Protein AF-A0A326RPP7-F1 (afdb_monomer_lite)

Structure (mmCIF, N/CA/C/O backbone):
data_AF-A0A326RPP7-F1
#
_entry.id   AF-A0A326RPP7-F1
#
loop_
_atom_site.group_PDB
_atom_site.id
_atom_site.type_symbol
_atom_site.label_atom_id
_atom_site.label_alt_id
_atom_site.label_comp_id
_atom_site.label_asym_id
_atom_site.label_entity_id
_atom_site.label_seq_id
_atom_site.pdbx_PDB_ins_code
_atom_site.Cartn_x
_atom_site.Cartn_y
_atom_site.Cartn_z
_atom_site.occupancy
_atom_site.B_iso_or_equiv
_atom_site.auth_seq_id
_atom_site.auth_comp_id
_atom_site.auth_asym_id
_atom_site.auth_atom_id
_atom_site.pdbx_PDB_model_num
ATOM 1 N N . MET A 1 1 ? -13.577 -4.497 32.390 1.00 40.75 1 MET A N 1
ATOM 2 C CA . MET A 1 1 ? -14.401 -5.694 32.089 1.00 40.75 1 MET A CA 1
ATOM 3 C C . MET A 1 1 ? -15.205 -5.604 30.786 1.00 40.75 1 MET A C 1
ATOM 5 O O . MET A 1 1 ? -15.347 -6.623 30.128 1.00 40.75 1 MET A O 1
ATOM 9 N N . ILE A 1 2 ? -15.645 -4.420 30.337 1.00 51.25 2 ILE A N 1
ATOM 10 C CA . ILE A 1 2 ? -16.472 -4.253 29.116 1.00 51.25 2 ILE A CA 1
ATOM 11 C C . ILE A 1 2 ? -15.777 -4.714 27.809 1.00 51.25 2 ILE A C 1
ATOM 13 O O . ILE A 1 2 ? -16.439 -5.179 26.885 1.00 51.25 2 ILE A O 1
ATOM 17 N N . ASN A 1 3 ? -14.441 -4.673 27.731 1.00 48.16 3 ASN A N 1
ATOM 18 C CA . ASN A 1 3 ? -13.704 -5.123 26.538 1.00 48.16 3 ASN A CA 1
ATOM 19 C C . ASN A 1 3 ? -13.593 -6.651 26.396 1.00 48.16 3 ASN A C 1
ATOM 21 O O . ASN A 1 3 ? -13.314 -7.125 25.298 1.00 48.16 3 ASN A O 1
ATOM 25 N N . TYR A 1 4 ? -13.808 -7.419 27.470 1.00 49.44 4 TYR A N 1
ATOM 26 C CA . TYR A 1 4 ? -13.680 -8.881 27.426 1.00 49.44 4 TYR A CA 1
ATOM 27 C C . TYR A 1 4 ? -14.895 -9.526 26.739 1.00 49.44 4 TYR A C 1
ATOM 29 O O . TYR A 1 4 ? -14.733 -10.408 25.902 1.00 49.44 4 TYR A O 1
ATOM 37 N N . PHE A 1 5 ? -16.100 -9.002 26.995 1.00 51.06 5 PHE A N 1
ATOM 38 C CA . PHE A 1 5 ? -17.343 -9.493 26.387 1.00 51.06 5 PHE A CA 1
ATOM 39 C C . PHE A 1 5 ? -17.469 -9.166 24.891 1.00 51.06 5 PHE A C 1
ATOM 41 O O . PHE A 1 5 ? -18.029 -9.961 24.144 1.00 51.06 5 PHE A O 1
ATOM 48 N N . LYS A 1 6 ? -16.888 -8.057 24.407 1.00 49.69 6 LYS A N 1
ATOM 49 C CA . LYS A 1 6 ? -16.884 -7.738 22.962 1.00 49.69 6 LYS A CA 1
ATOM 50 C C . LYS A 1 6 ? -16.067 -8.730 22.128 1.00 49.69 6 LYS A C 1
ATOM 52 O O . LYS A 1 6 ? -16.408 -8.966 20.975 1.00 49.69 6 LYS A O 1
ATOM 57 N N . LYS A 1 7 ? -15.023 -9.331 22.711 1.00 52.31 7 LYS A N 1
ATOM 58 C CA . LYS A 1 7 ? -14.151 -10.295 22.024 1.00 52.31 7 LYS A CA 1
ATOM 59 C C . LYS A 1 7 ? -14.866 -11.621 21.723 1.00 52.31 7 LYS A C 1
ATOM 61 O O . LYS A 1 7 ? -14.527 -12.277 20.747 1.00 52.31 7 LYS A O 1
ATOM 66 N N . LEU A 1 8 ? -15.865 -11.978 22.535 1.00 53.31 8 LEU A N 1
ATOM 67 C CA . LEU A 1 8 ? -16.641 -13.217 22.413 1.00 53.31 8 LEU A CA 1
ATOM 68 C C . LEU A 1 8 ? -17.640 -13.214 21.244 1.00 53.31 8 LEU A C 1
ATOM 70 O O . LEU A 1 8 ? -17.967 -14.285 20.754 1.00 53.31 8 LEU A O 1
ATOM 74 N N . PHE A 1 9 ? -18.090 -12.043 20.777 1.00 59.06 9 PHE A N 1
ATOM 75 C CA . PHE A 1 9 ? -19.089 -11.945 19.701 1.00 59.06 9 PHE A CA 1
ATOM 76 C C . PHE A 1 9 ? -18.512 -11.594 18.325 1.00 59.06 9 PHE A C 1
ATOM 78 O O . PHE A 1 9 ? -19.139 -11.912 17.324 1.00 59.06 9 PHE A O 1
ATOM 85 N N . SER A 1 10 ? -17.343 -10.945 18.249 1.00 64.94 10 SER A N 1
ATOM 86 C CA . SER A 1 10 ? -16.737 -10.556 16.965 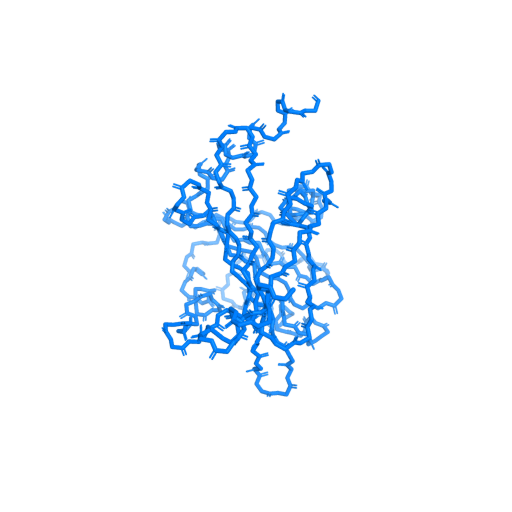1.00 64.94 10 SER A CA 1
ATOM 87 C C . SER A 1 10 ? -15.419 -11.256 16.640 1.00 64.94 10 SER A C 1
ATOM 89 O O . SER A 1 10 ? -14.938 -11.119 15.527 1.00 64.94 10 SER A O 1
ATOM 91 N N . GLY A 1 11 ? -14.769 -11.925 17.598 1.00 79.12 11 GLY A N 1
ATOM 92 C CA . GLY A 1 11 ? -13.410 -12.456 17.418 1.00 79.12 11 GLY A CA 1
ATOM 93 C C . GLY A 1 11 ? -12.292 -11.395 17.426 1.00 79.12 11 GLY A C 1
ATOM 94 O O . GLY A 1 11 ? -11.116 -11.748 17.541 1.00 79.12 11 GLY A O 1
ATOM 95 N N . TYR A 1 12 ? -12.625 -10.096 17.403 1.00 86.94 12 TYR A N 1
ATOM 96 C CA . TYR A 1 12 ? -11.654 -8.996 17.376 1.00 86.94 12 TYR A CA 1
ATOM 97 C C . TYR A 1 12 ? -11.414 -8.374 18.757 1.00 86.94 12 TYR A C 1
ATOM 99 O O . TYR A 1 12 ? -12.339 -7.985 19.475 1.00 86.94 12 TYR A O 1
ATOM 107 N N . ALA A 1 13 ? -10.143 -8.171 19.104 1.00 90.56 13 ALA A N 1
ATOM 108 C CA . ALA A 1 13 ? -9.738 -7.274 20.183 1.00 90.56 13 ALA A CA 1
ATOM 109 C C . ALA A 1 13 ? -9.573 -5.842 19.648 1.00 90.56 13 ALA A C 1
ATOM 111 O O . ALA A 1 13 ? -9.200 -5.647 18.497 1.00 90.56 13 ALA A O 1
ATOM 112 N N . THR A 1 14 ? -9.840 -4.826 20.476 1.00 93.56 14 THR A N 1
ATOM 113 C CA . THR A 1 14 ? -9.660 -3.410 20.103 1.00 93.56 14 THR A CA 1
ATOM 114 C C . THR A 1 14 ? -8.511 -2.777 20.890 1.00 93.56 14 THR A C 1
ATOM 116 O O . THR A 1 14 ? -8.394 -2.995 22.094 1.00 93.56 14 THR A O 1
ATOM 119 N N . ALA A 1 15 ? -7.694 -1.953 20.233 1.00 94.56 15 ALA A N 1
ATOM 120 C CA . ALA A 1 15 ? -6.673 -1.114 20.858 1.00 94.56 15 ALA A CA 1
ATOM 121 C C . ALA A 1 15 ? -6.683 0.300 20.259 1.00 94.56 15 ALA A C 1
ATOM 123 O O . ALA A 1 15 ? -6.982 0.483 19.083 1.00 94.56 15 ALA A O 1
ATOM 124 N N . ARG A 1 16 ? -6.331 1.307 21.062 1.00 96.25 16 ARG A N 1
ATOM 125 C CA . ARG A 1 16 ? -6.130 2.695 20.619 1.00 96.25 16 ARG A CA 1
ATOM 126 C C . ARG A 1 16 ? -4.639 3.018 20.705 1.00 96.25 16 ARG A C 1
ATOM 128 O O . ARG A 1 16 ? -4.011 2.700 21.716 1.00 96.25 16 ARG A O 1
ATOM 135 N N . ARG A 1 17 ? -4.070 3.619 19.661 1.00 94.44 17 ARG A N 1
ATOM 136 C CA . ARG A 1 17 ? -2.665 4.058 19.612 1.00 94.44 17 ARG A CA 1
ATOM 137 C C . ARG A 1 17 ? -2.575 5.434 18.973 1.00 94.44 17 ARG A C 1
ATOM 139 O O . ARG A 1 17 ? -3.371 5.751 18.099 1.00 94.44 17 ARG A O 1
ATOM 146 N N . GLN A 1 18 ? -1.598 6.221 19.396 1.00 93.81 18 GLN A N 1
ATOM 147 C CA . GLN A 1 18 ? -1.210 7.435 18.693 1.00 93.81 18 GLN A CA 1
ATOM 148 C C . GLN A 1 18 ? -0.024 7.092 17.788 1.00 93.81 18 GLN A C 1
ATOM 150 O O . GLN A 1 18 ? 0.974 6.564 18.273 1.00 93.81 18 GLN A O 1
ATOM 155 N N . VAL A 1 19 ? -0.160 7.333 16.487 1.00 88.94 19 VAL A N 1
ATOM 156 C CA . VAL A 1 19 ? 0.869 7.083 15.465 1.00 88.94 19 VAL A CA 1
ATOM 157 C C . VAL A 1 19 ? 0.982 8.337 14.598 1.00 88.94 19 VAL A C 1
ATOM 159 O O . VAL A 1 19 ? -0.037 8.911 14.218 1.00 88.94 19 VAL A O 1
ATOM 162 N N . SER A 1 20 ? 2.200 8.859 14.429 1.00 85.12 20 SER A N 1
ATOM 163 C CA . SER A 1 20 ? 2.460 10.170 13.806 1.00 85.12 20 SER A CA 1
ATOM 164 C C . SER A 1 20 ? 1.532 11.303 14.286 1.00 85.12 20 SER A C 1
ATOM 166 O O . SER A 1 20 ? 1.050 12.110 13.497 1.00 85.12 20 SER A O 1
ATOM 168 N N . GLY A 1 21 ? 1.244 11.354 15.591 1.00 86.75 21 GLY A N 1
ATOM 169 C CA . GLY A 1 21 ? 0.361 12.363 16.190 1.00 86.75 21 GLY A CA 1
ATOM 170 C C . GLY A 1 21 ? -1.140 12.105 16.003 1.00 86.75 21 GLY A C 1
ATOM 171 O O . GLY A 1 21 ? -1.939 12.697 16.725 1.00 86.75 21 GLY A O 1
ATOM 172 N N . VAL A 1 22 ? -1.529 11.172 15.130 1.00 89.62 22 VAL A N 1
ATOM 173 C CA . VAL A 1 22 ? -2.921 10.809 14.841 1.00 89.62 22 VAL A CA 1
ATOM 174 C C . VAL A 1 22 ? -3.367 9.651 15.724 1.00 89.62 22 VAL A C 1
ATOM 176 O O . VAL A 1 22 ? -2.677 8.643 15.896 1.00 89.62 22 VAL A O 1
ATOM 179 N N . ILE A 1 23 ? -4.564 9.774 16.285 1.00 94.19 23 ILE A N 1
ATOM 180 C CA . ILE A 1 23 ? -5.168 8.712 17.078 1.00 94.19 23 ILE A CA 1
ATOM 181 C C . ILE A 1 23 ? -5.793 7.678 16.140 1.00 94.19 23 ILE A C 1
ATOM 183 O O . ILE A 1 23 ? -6.772 7.950 15.454 1.00 94.19 23 ILE A O 1
ATOM 187 N N . CYS A 1 24 ? -5.260 6.463 16.183 1.00 96.31 24 CYS A N 1
ATOM 188 C CA . CYS A 1 24 ? -5.746 5.316 15.432 1.00 96.31 24 CYS A CA 1
ATOM 189 C C . CYS A 1 24 ? -6.399 4.285 16.361 1.00 96.31 24 CYS A C 1
ATOM 191 O O . CYS A 1 24 ? -5.881 3.948 17.435 1.00 96.31 24 CYS A O 1
ATOM 193 N N . ARG A 1 25 ? -7.535 3.745 15.926 1.00 97.31 25 ARG A N 1
ATOM 194 C CA . ARG A 1 25 ? -8.217 2.603 16.534 1.00 97.31 25 ARG A CA 1
ATOM 195 C C . ARG A 1 25 ? -7.941 1.359 15.698 1.00 97.31 25 ARG A C 1
ATOM 197 O O . ARG A 1 25 ? -8.224 1.338 14.509 1.00 97.31 25 ARG A O 1
ATOM 204 N N . TYR A 1 26 ? -7.438 0.317 16.345 1.00 97.19 26 TYR A N 1
ATOM 205 C CA . TYR A 1 26 ? -7.144 -0.977 15.742 1.00 97.19 26 TYR A CA 1
ATOM 206 C C . TYR A 1 26 ? -8.120 -2.018 16.262 1.00 97.19 26 TYR A C 1
ATOM 208 O O . TYR A 1 26 ? -8.314 -2.126 17.473 1.00 97.19 26 TYR A O 1
ATOM 216 N N . GLN A 1 27 ? -8.683 -2.811 15.365 1.00 95.50 27 GLN A N 1
ATOM 217 C CA . GLN A 1 27 ? -9.375 -4.059 15.658 1.00 95.50 27 GLN A CA 1
ATOM 218 C C . GLN A 1 27 ? -8.519 -5.185 15.084 1.00 95.50 27 GLN A C 1
ATOM 220 O O . GLN A 1 27 ? -8.113 -5.088 13.934 1.00 95.50 27 GLN A O 1
ATOM 225 N N . TYR A 1 28 ? -8.183 -6.213 15.856 1.00 93.75 28 TYR A N 1
ATOM 226 C CA . TYR A 1 28 ? -7.319 -7.300 15.381 1.00 93.75 28 TYR A CA 1
ATOM 227 C C . TYR A 1 28 ? -7.764 -8.668 15.898 1.00 93.75 28 TYR A C 1
ATOM 229 O O . TYR A 1 28 ? -8.243 -8.786 17.031 1.00 93.75 28 TYR A O 1
ATOM 237 N N . ALA A 1 29 ? -7.569 -9.692 15.070 1.00 86.81 29 ALA A N 1
ATOM 238 C CA . ALA A 1 29 ? -7.731 -11.092 15.435 1.00 86.81 29 ALA A CA 1
ATOM 239 C C . ALA A 1 29 ? -6.350 -11.699 15.744 1.00 86.81 29 ALA A C 1
ATOM 241 O O . ALA A 1 29 ? -5.386 -11.504 15.005 1.00 86.81 29 ALA A O 1
ATOM 242 N N . GLY A 1 30 ? -6.222 -12.422 16.860 1.00 86.38 30 GLY A N 1
ATOM 243 C CA . GLY A 1 30 ? -4.951 -13.042 17.258 1.00 86.38 30 GLY A CA 1
ATOM 244 C C . GLY A 1 30 ? -3.888 -12.048 17.754 1.00 86.38 30 GLY A C 1
ATOM 245 O O . GLY A 1 30 ? -4.158 -11.227 18.636 1.00 86.38 30 GLY A O 1
ATOM 246 N N . LYS A 1 31 ? -2.649 -12.169 17.248 1.00 85.12 31 LYS A N 1
ATOM 247 C CA . LYS A 1 31 ? -1.507 -11.342 17.679 1.00 85.12 31 LYS A CA 1
ATOM 248 C C . LYS A 1 31 ? -1.643 -9.919 17.116 1.00 85.12 31 LYS A C 1
ATOM 250 O O . LYS A 1 31 ? -1.775 -9.772 15.902 1.00 85.12 31 LYS A O 1
ATOM 255 N N . PRO A 1 32 ? -1.557 -8.869 17.952 1.00 86.38 32 PRO A N 1
ATOM 256 C CA . PRO A 1 32 ? -1.666 -7.501 17.467 1.00 86.38 32 PRO A CA 1
ATOM 257 C C . PRO A 1 32 ? -0.506 -7.157 16.529 1.00 86.38 32 PRO A C 1
ATOM 259 O O . PRO A 1 32 ? 0.662 -7.285 16.899 1.00 86.38 32 PRO A O 1
ATOM 262 N N . VAL A 1 33 ? -0.845 -6.664 15.339 1.00 90.06 33 VAL A N 1
ATOM 263 C CA . VAL A 1 33 ? 0.091 -6.034 14.404 1.00 90.06 33 VAL A CA 1
ATOM 264 C C . VAL A 1 33 ? -0.370 -4.596 14.205 1.00 90.06 33 VAL A C 1
ATOM 266 O O . VAL A 1 33 ? -1.395 -4.346 13.575 1.00 90.06 33 VAL A O 1
ATOM 269 N N . PHE A 1 34 ? 0.367 -3.653 14.783 1.00 94.00 34 PHE A N 1
ATOM 270 C CA . PHE A 1 34 ? 0.111 -2.224 14.616 1.00 94.00 34 PHE A CA 1
ATOM 271 C C . PHE A 1 34 ? 0.986 -1.684 13.483 1.00 94.00 34 PHE A C 1
ATOM 273 O O . PHE A 1 34 ? 2.133 -2.101 13.336 1.00 94.00 34 PHE A O 1
ATOM 280 N N . PHE A 1 35 ? 0.441 -0.778 12.680 1.00 95.38 35 PHE A N 1
ATOM 281 C CA . PHE A 1 35 ? 1.123 -0.157 11.547 1.00 95.38 35 PHE A CA 1
ATOM 282 C C . PHE A 1 35 ? 0.641 1.282 11.406 1.00 95.38 35 PHE A C 1
ATOM 284 O O . PHE A 1 35 ? -0.506 1.559 11.726 1.00 95.38 35 PHE A O 1
ATOM 291 N N . ASP A 1 36 ? 1.488 2.183 10.918 1.00 95.31 36 ASP A N 1
ATOM 292 C CA . ASP A 1 36 ? 1.104 3.577 10.701 1.00 95.31 36 ASP A CA 1
ATOM 293 C C . ASP A 1 36 ? 0.644 3.775 9.245 1.00 95.31 36 ASP A C 1
ATOM 295 O O . ASP A 1 36 ? 1.479 3.771 8.335 1.00 95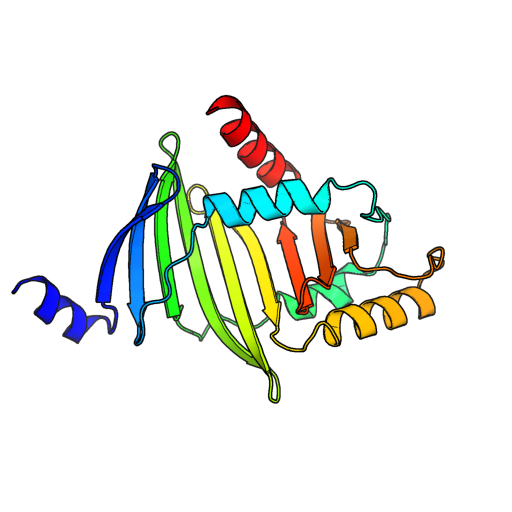.31 36 ASP A O 1
ATOM 299 N N . PRO A 1 37 ? -0.670 3.927 8.987 1.00 94.38 37 PRO A N 1
ATOM 300 C CA . PRO A 1 37 ? -1.177 4.026 7.623 1.00 94.38 37 PRO A CA 1
ATOM 301 C C . PRO A 1 37 ? -0.734 5.314 6.915 1.00 94.38 37 PRO A C 1
ATOM 303 O O . PRO A 1 37 ? -0.563 5.310 5.697 1.00 94.38 37 PRO A O 1
ATOM 306 N N . MET A 1 38 ? -0.506 6.399 7.661 1.00 92.44 38 MET A N 1
ATOM 307 C CA . MET A 1 38 ? -0.062 7.674 7.097 1.00 92.44 38 MET A CA 1
ATOM 308 C C . MET A 1 38 ? 1.408 7.602 6.708 1.00 92.44 38 MET A C 1
ATOM 310 O O . MET A 1 38 ? 1.776 8.042 5.618 1.00 92.44 38 MET A O 1
ATOM 314 N N . LEU A 1 39 ? 2.243 7.010 7.567 1.00 93.44 39 LEU A N 1
ATOM 315 C CA . LEU A 1 39 ? 3.647 6.769 7.254 1.00 93.44 39 LEU A CA 1
ATOM 316 C C . LEU A 1 39 ? 3.787 5.881 6.018 1.00 93.44 39 LEU A C 1
ATOM 318 O O . LEU A 1 39 ? 4.536 6.238 5.119 1.00 93.44 39 LEU A O 1
ATOM 322 N N . MET A 1 40 ? 3.023 4.789 5.921 1.00 95.38 40 MET A N 1
ATOM 323 C CA . MET A 1 40 ? 3.067 3.893 4.759 1.00 95.38 40 MET A CA 1
ATOM 324 C C . MET A 1 40 ? 2.783 4.628 3.440 1.00 95.38 40 MET A C 1
ATOM 326 O O . MET A 1 40 ? 3.508 4.453 2.461 1.00 95.38 40 MET A O 1
ATOM 330 N N . LEU A 1 41 ? 1.756 5.481 3.408 1.00 94.06 41 LEU A N 1
ATOM 331 C CA . LEU A 1 41 ? 1.429 6.249 2.206 1.00 94.06 41 LEU A CA 1
ATOM 332 C C . LEU A 1 41 ? 2.462 7.363 1.925 1.00 94.06 41 LEU A C 1
ATOM 334 O O . LEU A 1 41 ? 2.771 7.643 0.767 1.00 94.06 41 LEU A O 1
ATOM 338 N N . ARG A 1 42 ? 3.057 7.973 2.961 1.00 92.12 42 ARG A N 1
ATOM 339 C CA . ARG A 1 42 ? 4.185 8.915 2.806 1.00 92.12 42 ARG A CA 1
ATOM 340 C C . ARG A 1 42 ? 5.444 8.225 2.277 1.00 92.12 42 ARG A C 1
ATOM 342 O O . ARG A 1 42 ? 6.122 8.781 1.417 1.00 92.12 42 ARG A O 1
ATOM 349 N N . GLU A 1 43 ? 5.742 7.017 2.746 1.00 93.19 43 GLU A N 1
ATOM 350 C CA . GLU A 1 43 ? 6.847 6.193 2.250 1.00 93.19 43 GLU A CA 1
ATOM 351 C C . GLU A 1 43 ? 6.647 5.821 0.785 1.00 93.19 43 GLU A C 1
ATOM 353 O O . GLU A 1 43 ? 7.615 5.826 0.029 1.00 93.19 43 GLU A O 1
ATOM 358 N N . PHE A 1 44 ? 5.413 5.512 0.375 1.00 94.25 44 PHE A N 1
ATOM 359 C CA . PHE A 1 44 ? 5.086 5.349 -1.038 1.00 94.25 44 PHE A CA 1
ATOM 360 C C . PHE A 1 44 ? 5.438 6.617 -1.824 1.00 94.25 44 PHE A C 1
ATOM 362 O O . PHE A 1 44 ? 6.255 6.545 -2.736 1.00 94.25 44 PHE A O 1
ATOM 369 N N . LEU A 1 45 ? 4.911 7.781 -1.421 1.00 92.62 45 LEU A N 1
ATOM 370 C CA . LEU A 1 45 ? 5.160 9.056 -2.105 1.00 92.62 45 LEU A CA 1
ATOM 371 C C . LEU A 1 45 ? 6.648 9.384 -2.232 1.00 92.62 45 LEU A C 1
ATOM 373 O O . LEU A 1 45 ? 7.091 9.857 -3.276 1.00 92.62 45 LEU A O 1
ATOM 377 N N . HIS A 1 46 ? 7.412 9.166 -1.161 1.00 91.75 46 HIS A N 1
ATOM 378 C CA . HIS A 1 46 ? 8.849 9.387 -1.174 1.00 91.75 46 HIS A CA 1
ATOM 379 C C . HIS A 1 46 ? 9.521 8.435 -2.167 1.00 91.75 46 HIS A C 1
ATOM 381 O O . HIS A 1 46 ? 10.199 8.887 -3.090 1.00 91.75 46 HIS A O 1
ATOM 387 N N . ARG A 1 47 ? 9.273 7.126 -2.037 1.00 91.50 47 ARG A N 1
ATOM 388 C CA . ARG A 1 47 ? 9.955 6.090 -2.824 1.00 91.50 47 ARG A CA 1
ATOM 389 C C . ARG A 1 47 ? 9.572 6.087 -4.296 1.00 91.50 47 ARG A C 1
ATOM 391 O O . ARG A 1 47 ? 10.442 5.779 -5.101 1.00 91.50 47 ARG A O 1
ATOM 398 N N . SER A 1 48 ? 8.341 6.457 -4.641 1.00 90.75 48 SER A N 1
ATOM 399 C CA . SER A 1 48 ? 7.867 6.573 -6.025 1.00 90.75 48 SER A CA 1
ATOM 400 C C . SER A 1 48 ? 8.350 7.852 -6.724 1.00 90.75 48 SER A C 1
ATOM 402 O O . SER A 1 48 ? 8.208 7.986 -7.937 1.00 90.75 48 SER A O 1
ATOM 404 N N . SER A 1 49 ? 8.909 8.804 -5.968 1.00 88.38 49 SER A N 1
ATOM 405 C CA . SER A 1 49 ? 9.430 10.075 -6.487 1.00 88.38 49 SER A CA 1
ATOM 406 C C . SER A 1 49 ? 10.952 10.123 -6.630 1.00 88.38 49 SER A C 1
ATOM 408 O O . SER A 1 49 ? 11.467 11.104 -7.160 1.00 88.38 49 SER A O 1
ATOM 410 N N . THR A 1 50 ? 11.675 9.095 -6.171 1.00 86.38 50 THR A N 1
ATOM 411 C CA . THR A 1 50 ? 13.142 9.054 -6.275 1.00 86.38 50 THR A CA 1
ATOM 412 C C . THR A 1 50 ? 13.592 8.930 -7.729 1.00 86.38 50 THR A C 1
ATOM 414 O O . THR A 1 50 ? 12.936 8.247 -8.510 1.00 86.38 50 THR A O 1
ATOM 417 N N . GLU A 1 51 ? 14.745 9.506 -8.070 1.00 77.81 51 GLU A N 1
ATOM 418 C CA . GLU A 1 51 ? 15.303 9.501 -9.436 1.00 77.81 51 GLU A CA 1
ATOM 419 C C . GLU A 1 51 ? 15.530 8.095 -10.012 1.00 77.81 51 GLU A C 1
ATOM 421 O O . GLU A 1 51 ? 15.477 7.910 -11.220 1.00 77.81 51 GLU A O 1
ATOM 426 N N . SER A 1 52 ? 15.713 7.086 -9.155 1.00 82.69 52 SER A N 1
ATOM 427 C CA . SER A 1 52 ? 15.870 5.684 -9.562 1.00 82.69 52 SER A CA 1
ATOM 428 C C . SER A 1 52 ? 14.568 4.974 -9.952 1.00 82.69 52 SER A C 1
ATOM 430 O O . SER A 1 52 ? 14.585 3.772 -10.209 1.00 82.69 52 SER A O 1
ATOM 432 N N . VAL A 1 53 ? 13.428 5.671 -9.939 1.00 84.38 53 VAL A N 1
ATOM 433 C CA . VAL A 1 53 ? 12.140 5.117 -10.368 1.00 84.38 53 VAL A CA 1
ATOM 434 C C . VAL A 1 53 ? 12.004 5.294 -11.867 1.00 84.38 53 VAL A C 1
ATOM 436 O O . VAL A 1 53 ? 11.844 6.418 -12.347 1.00 84.38 53 VAL A O 1
ATOM 439 N N . GLN A 1 54 ? 11.972 4.180 -12.592 1.00 82.00 54 GLN A N 1
ATOM 440 C CA . GLN A 1 54 ? 11.590 4.225 -13.993 1.00 82.00 54 GLN A CA 1
ATOM 441 C C . GLN A 1 54 ? 10.100 4.562 -14.108 1.00 82.00 54 GLN A C 1
ATOM 443 O O . GLN A 1 54 ? 9.268 3.999 -13.390 1.00 82.00 54 GLN A O 1
ATOM 448 N N . LYS A 1 55 ? 9.771 5.474 -15.022 1.00 83.81 55 LYS A N 1
ATOM 449 C CA . LYS A 1 55 ? 8.398 5.833 -15.377 1.00 83.81 55 LYS A CA 1
ATOM 450 C C . LYS A 1 55 ? 8.178 5.461 -16.831 1.00 83.81 55 LYS A C 1
ATOM 452 O O . LYS A 1 55 ? 8.702 6.139 -17.705 1.00 83.81 55 LYS A O 1
ATOM 457 N N . GLU A 1 56 ? 7.418 4.403 -17.072 1.00 71.62 56 GLU A N 1
ATOM 458 C CA . GLU A 1 56 ? 7.123 3.939 -18.427 1.00 71.62 56 GLU A CA 1
ATOM 459 C C . GLU A 1 56 ? 5.616 3.985 -18.691 1.00 71.62 56 GLU A C 1
ATOM 461 O O . GLU A 1 56 ? 4.830 3.549 -17.839 1.00 71.62 56 GLU A O 1
ATOM 466 N N . PRO A 1 57 ? 5.181 4.472 -19.866 1.00 63.69 57 PRO A N 1
ATOM 467 C CA . PRO A 1 57 ? 3.824 4.267 -20.344 1.00 63.69 57 PRO A CA 1
ATOM 468 C C . PRO A 1 57 ? 3.702 2.825 -20.856 1.00 63.69 57 PRO A C 1
ATOM 470 O O . PRO A 1 57 ? 3.710 2.576 -22.059 1.00 63.69 57 PRO A O 1
ATOM 473 N N . VAL A 1 58 ? 3.647 1.844 -19.952 1.00 63.47 58 VAL A N 1
ATOM 474 C CA . VAL A 1 58 ? 3.478 0.441 -20.356 1.00 63.47 58 VAL A CA 1
ATOM 475 C C . VAL A 1 58 ? 2.000 0.180 -20.636 1.00 63.47 58 VAL A C 1
ATOM 477 O O . VAL A 1 58 ? 1.216 -0.087 -19.731 1.00 63.47 58 VAL A O 1
ATOM 480 N N . THR A 1 59 ? 1.606 0.273 -21.903 1.00 62.81 59 THR A N 1
ATOM 481 C CA . THR A 1 59 ? 0.265 -0.109 -22.360 1.00 62.81 59 THR A CA 1
ATOM 482 C C . THR A 1 59 ? 0.144 -1.629 -22.464 1.00 62.81 59 THR A C 1
ATOM 484 O O . THR A 1 59 ? 0.990 -2.255 -23.095 1.00 62.81 59 THR A O 1
ATOM 487 N N . GLY A 1 60 ? -0.924 -2.209 -21.905 1.00 64.31 60 GLY A N 1
ATOM 488 C CA . GLY A 1 60 ? -1.220 -3.649 -22.000 1.00 64.31 60 GLY A CA 1
ATOM 489 C C . GLY A 1 60 ? -0.743 -4.497 -20.818 1.00 64.31 60 GLY A C 1
ATOM 490 O O . GLY A 1 60 ? -1.160 -5.636 -20.709 1.00 64.31 60 GLY A O 1
ATOM 491 N N . PHE A 1 61 ? 0.048 -3.927 -19.905 1.00 70.88 61 PHE A N 1
ATOM 492 C CA . PHE A 1 61 ? 0.624 -4.617 -18.739 1.00 70.88 61 PHE A CA 1
ATOM 493 C C . PHE A 1 61 ? -0.301 -4.671 -17.507 1.00 70.88 61 PHE A C 1
ATOM 495 O O . PHE A 1 61 ? -0.011 -5.297 -16.485 1.00 70.88 61 PHE A O 1
ATOM 502 N N . GLU A 1 62 ? -1.427 -3.968 -17.567 1.00 69.88 62 GLU A N 1
ATOM 503 C CA . GLU A 1 62 ? -2.369 -3.877 -16.454 1.00 69.88 62 GLU A CA 1
ATOM 504 C C . GLU A 1 62 ? -2.999 -5.213 -16.106 1.00 69.88 62 GLU A C 1
ATOM 506 O O . GLU A 1 62 ? -3.183 -5.493 -14.926 1.00 69.88 62 GLU A O 1
ATOM 511 N N . GLU A 1 63 ? -3.314 -6.045 -17.097 1.00 73.19 63 GLU A N 1
ATOM 512 C CA . GLU A 1 63 ? -3.940 -7.343 -16.858 1.00 73.19 63 GLU A CA 1
ATOM 513 C C . GLU A 1 63 ? -2.995 -8.274 -16.086 1.00 73.19 63 GLU A C 1
ATOM 515 O O . GLU A 1 63 ? -3.401 -8.863 -15.076 1.00 73.19 63 GLU A O 1
ATOM 520 N N . GLU A 1 64 ? -1.713 -8.328 -16.468 1.00 72.75 64 GLU A N 1
ATOM 521 C CA . GLU A 1 64 ? -0.710 -9.148 -15.782 1.00 72.75 64 GLU A CA 1
ATOM 522 C C . GLU A 1 64 ? -0.360 -8.644 -14.385 1.00 72.75 64 GLU A C 1
ATOM 524 O O . GLU A 1 64 ? 0.109 -9.427 -13.560 1.00 72.75 64 GLU A O 1
ATOM 529 N N . ILE A 1 65 ? -0.586 -7.367 -14.073 1.00 71.88 65 ILE A N 1
ATOM 530 C CA . ILE A 1 65 ? -0.414 -6.888 -12.701 1.00 71.88 65 ILE A CA 1
ATOM 531 C C . ILE A 1 65 ? -1.696 -7.029 -11.885 1.00 71.88 65 ILE A C 1
ATOM 533 O O . ILE A 1 65 ? -1.644 -7.337 -10.689 1.00 71.88 65 ILE A O 1
ATOM 537 N N . ASN A 1 66 ? -2.852 -6.799 -12.504 1.00 70.00 66 ASN A N 1
ATOM 538 C CA . ASN A 1 66 ? -4.141 -6.821 -11.829 1.00 70.00 66 ASN A CA 1
ATOM 539 C C . ASN A 1 66 ? -4.366 -8.164 -11.134 1.00 70.00 66 ASN A C 1
ATOM 541 O O . ASN A 1 66 ? -4.851 -8.172 -10.005 1.00 70.00 66 ASN A O 1
ATOM 545 N N . GLN A 1 67 ? -3.901 -9.284 -11.698 1.00 73.75 67 GLN A N 1
ATOM 546 C CA . GLN A 1 67 ? -3.953 -10.592 -11.025 1.00 73.75 67 GLN A CA 1
ATOM 547 C C . GLN A 1 67 ? -3.318 -10.607 -9.615 1.00 73.75 67 GLN A C 1
ATOM 549 O O . GLN A 1 67 ? -3.778 -11.351 -8.748 1.00 73.75 67 GLN A O 1
ATOM 554 N N . PHE A 1 68 ? -2.325 -9.754 -9.325 1.00 72.12 68 PHE A N 1
ATOM 555 C CA . PHE A 1 68 ? -1.713 -9.660 -7.991 1.00 72.12 68 PHE A CA 1
ATOM 556 C C . PHE A 1 68 ? -2.559 -8.875 -6.979 1.00 72.12 68 PHE A C 1
ATOM 558 O O . PHE A 1 68 ? -2.336 -9.003 -5.774 1.00 72.12 68 PHE A O 1
ATOM 565 N N . PHE A 1 69 ? -3.511 -8.062 -7.442 1.00 69.56 69 PHE A N 1
ATOM 566 C CA . PHE A 1 69 ? -4.376 -7.218 -6.606 1.00 69.56 69 PHE A CA 1
ATOM 567 C C . PHE A 1 69 ? -5.838 -7.684 -6.579 1.00 69.56 69 PHE A C 1
ATOM 569 O O . PHE A 1 69 ? -6.569 -7.386 -5.631 1.00 69.56 69 PHE A O 1
ATOM 576 N N . VAL A 1 70 ? -6.247 -8.456 -7.587 1.00 59.00 70 VAL A N 1
ATOM 577 C CA . VAL A 1 70 ? -7.582 -9.051 -7.747 1.00 59.00 70 VAL A CA 1
ATOM 578 C C . VAL A 1 70 ? -7.756 -10.297 -6.867 1.00 59.00 70 VAL A C 1
ATOM 580 O O . VAL A 1 70 ? -8.792 -10.950 -6.932 1.00 59.00 70 VAL A O 1
ATOM 583 N N . THR A 1 71 ? -6.799 -10.613 -5.977 1.00 56.75 71 THR A N 1
ATOM 584 C CA . THR A 1 71 ? -6.944 -11.716 -5.014 1.00 56.75 71 THR A CA 1
ATOM 585 C C . THR A 1 71 ? -8.342 -11.663 -4.376 1.00 56.75 71 THR A C 1
ATOM 587 O O . THR A 1 71 ? -8.706 -10.618 -3.816 1.00 56.75 71 THR A O 1
ATOM 590 N N . PRO A 1 72 ? -9.150 -12.738 -4.469 1.00 53.72 72 PRO A N 1
ATOM 591 C CA . PRO A 1 72 ? -10.486 -12.763 -3.899 1.00 53.72 72 PRO A CA 1
ATOM 592 C C . PRO A 1 72 ? -10.360 -12.771 -2.376 1.00 53.72 72 PRO A C 1
ATOM 594 O O . PRO A 1 72 ? -10.233 -13.795 -1.720 1.00 53.72 72 PRO A O 1
ATOM 597 N N . ILE A 1 73 ? -10.357 -11.569 -1.812 1.00 62.84 73 ILE A N 1
ATOM 598 C CA . ILE A 1 73 ? -10.458 -11.313 -0.374 1.00 62.84 73 ILE A CA 1
ATOM 599 C C . ILE A 1 73 ? -11.934 -11.375 0.065 1.00 62.84 73 ILE A C 1
ATOM 601 O O . ILE A 1 73 ? -12.242 -11.161 1.229 1.00 62.84 73 ILE A O 1
ATOM 605 N N . GLN A 1 74 ? -12.861 -11.670 -0.855 1.00 59.44 74 GLN A N 1
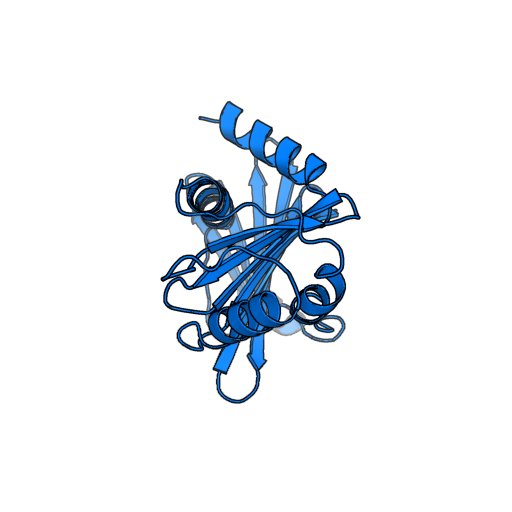ATOM 606 C CA . GLN A 1 74 ? -14.302 -11.661 -0.587 1.00 59.44 74 GLN A CA 1
ATOM 607 C C . GLN A 1 74 ? -14.700 -12.585 0.577 1.00 59.44 74 GLN A C 1
ATOM 609 O O . GLN A 1 74 ? -15.602 -12.217 1.321 1.00 59.44 74 GLN A O 1
ATOM 614 N N . ASP A 1 75 ? -13.941 -13.659 0.823 1.00 70.50 75 ASP A N 1
ATOM 615 C CA . ASP A 1 75 ? -14.195 -14.606 1.920 1.00 70.50 75 ASP A CA 1
ATOM 616 C C . ASP A 1 75 ? -13.112 -14.608 3.012 1.00 70.50 75 ASP A C 1
ATOM 618 O O . ASP A 1 75 ? -13.108 -15.462 3.900 1.00 70.50 75 ASP A O 1
ATOM 622 N N . VAL A 1 76 ? -12.159 -13.670 2.963 1.00 83.50 76 VAL A N 1
ATOM 623 C CA . VAL A 1 76 ? -11.088 -13.582 3.962 1.00 83.50 76 VAL A CA 1
ATOM 624 C C . VAL A 1 76 ? -11.335 -12.393 4.868 1.00 83.50 76 VAL A C 1
ATOM 626 O O . VAL A 1 76 ? -11.265 -11.239 4.447 1.00 83.50 76 VAL A O 1
ATOM 629 N N . GLU A 1 77 ? -11.529 -12.666 6.153 1.00 88.19 77 GLU A N 1
ATOM 630 C CA . GLU A 1 77 ? -11.619 -11.598 7.133 1.00 88.19 77 GLU A CA 1
ATOM 631 C C . GLU A 1 77 ? -10.277 -10.855 7.325 1.00 88.19 77 GLU A C 1
ATOM 633 O O . GLU A 1 77 ? -9.196 -11.460 7.341 1.00 88.19 77 GLU A O 1
ATOM 638 N N . PRO A 1 78 ? -10.308 -9.524 7.507 1.00 92.12 78 PRO A N 1
ATOM 639 C CA . PRO A 1 78 ? -9.105 -8.734 7.729 1.00 92.12 78 PRO A CA 1
ATOM 640 C C . PRO A 1 78 ? -8.473 -9.052 9.085 1.00 92.12 78 PRO A C 1
ATOM 642 O O . PRO A 1 78 ? -9.025 -8.737 10.127 1.00 92.12 78 PRO A O 1
ATOM 645 N N . SER A 1 79 ? -7.234 -9.547 9.096 1.00 93.44 79 SER A N 1
ATOM 646 C CA . SER A 1 79 ? -6.475 -9.766 10.340 1.00 93.44 79 SER A CA 1
ATOM 647 C C . SER A 1 79 ? -6.374 -8.522 11.241 1.00 93.44 79 SER A C 1
ATOM 649 O O . SER A 1 79 ? -6.315 -8.652 12.466 1.00 93.44 79 SER A O 1
ATOM 651 N N . VAL A 1 80 ? -6.349 -7.321 10.645 1.00 95.56 80 VAL A N 1
ATOM 652 C CA . VAL A 1 80 ? -6.384 -6.040 11.361 1.00 95.56 80 VAL A CA 1
ATOM 653 C C . VAL A 1 80 ? -7.217 -5.023 10.582 1.00 95.56 80 VAL A C 1
ATOM 655 O O . VAL A 1 80 ? -7.042 -4.868 9.377 1.00 95.56 80 VAL A O 1
ATOM 658 N N . ILE A 1 81 ? -8.062 -4.276 11.283 1.00 96.56 81 ILE A N 1
ATOM 659 C CA . ILE A 1 81 ? -8.756 -3.086 10.790 1.00 96.56 81 ILE A CA 1
ATOM 660 C C . ILE A 1 81 ? -8.199 -1.891 11.558 1.00 96.56 81 ILE A C 1
ATOM 662 O O . ILE A 1 81 ? -8.281 -1.851 12.784 1.00 96.56 81 ILE A O 1
ATOM 666 N N . CYS A 1 82 ? -7.615 -0.927 10.857 1.00 97.75 82 CYS A N 1
ATOM 667 C CA . CYS A 1 82 ? -7.180 0.346 11.419 1.00 97.75 82 CYS A CA 1
ATOM 668 C C . CYS A 1 82 ? -8.141 1.445 10.970 1.00 97.75 82 CYS A C 1
ATOM 670 O O . CYS A 1 82 ? -8.532 1.497 9.808 1.00 97.75 82 CYS A O 1
ATOM 672 N N . THR A 1 83 ? -8.519 2.340 11.873 1.00 97.62 83 THR A N 1
ATOM 673 C CA . THR A 1 83 ? -9.348 3.504 11.555 1.00 97.62 83 THR A CA 1
ATOM 674 C C . THR A 1 83 ? -8.809 4.726 12.276 1.00 97.62 83 THR A C 1
ATOM 676 O O . THR A 1 83 ? -8.545 4.671 13.480 1.00 97.62 83 THR A O 1
ATOM 679 N N . CYS A 1 84 ? -8.653 5.825 11.552 1.00 95.38 84 CYS A N 1
ATOM 680 C CA . CYS A 1 84 ? -8.313 7.125 12.107 1.00 95.38 84 CYS A CA 1
ATOM 681 C C . CYS A 1 84 ? -9.041 8.249 11.381 1.00 95.38 84 CYS A C 1
ATOM 683 O O . CYS A 1 84 ? -9.480 8.096 10.245 1.00 95.38 84 CYS A O 1
ATOM 685 N N . GLU A 1 85 ? -9.155 9.384 12.059 1.00 92.50 85 GLU A N 1
ATOM 686 C CA . GLU A 1 85 ? -9.633 10.625 11.465 1.00 92.50 85 GLU A CA 1
ATOM 687 C C . GLU A 1 85 ? -8.439 11.517 11.141 1.00 92.50 85 GLU A C 1
ATOM 689 O O . GLU A 1 85 ? -7.532 11.690 11.960 1.00 92.50 85 GLU A O 1
ATOM 694 N N . TYR A 1 86 ? -8.443 12.092 9.945 1.00 86.94 86 TYR A N 1
ATOM 695 C CA . TYR A 1 86 ? -7.455 13.066 9.511 1.00 86.94 86 TYR A CA 1
ATOM 696 C C . TYR A 1 86 ? -8.172 14.171 8.737 1.00 86.94 86 TYR A C 1
ATOM 698 O O . TYR A 1 86 ? -8.947 13.885 7.829 1.00 86.94 86 TYR A O 1
ATOM 706 N N . GLN A 1 87 ? -7.972 15.432 9.133 1.00 86.19 87 GLN A N 1
ATOM 707 C CA . GLN A 1 87 ? -8.641 16.596 8.525 1.00 86.19 87 GLN A CA 1
ATOM 708 C C . GLN A 1 87 ? -10.168 16.422 8.351 1.00 86.19 87 GLN A C 1
ATOM 710 O O . GLN A 1 87 ? -10.740 16.771 7.322 1.00 86.19 87 GLN A O 1
ATOM 715 N N . GLY A 1 88 ? -10.837 15.837 9.351 1.00 88.81 88 GLY A N 1
ATOM 716 C CA . GLY A 1 88 ? -12.290 15.627 9.333 1.00 88.81 88 GLY A CA 1
ATOM 717 C C . GLY A 1 88 ? -12.784 14.508 8.407 1.00 88.81 88 GLY A C 1
ATOM 718 O O . GLY A 1 88 ? -13.991 14.364 8.237 1.00 88.81 88 GLY A O 1
ATOM 719 N N . ARG A 1 89 ? -11.890 13.704 7.817 1.00 92.12 89 ARG A N 1
ATOM 720 C CA . ARG A 1 89 ? -12.238 12.527 7.005 1.00 92.12 89 ARG A CA 1
ATOM 721 C C . ARG A 1 89 ? -11.674 11.244 7.613 1.00 92.12 89 ARG A C 1
ATOM 723 O O . ARG A 1 89 ? -10.605 11.238 8.223 1.00 92.12 89 ARG A O 1
ATOM 730 N N . GLU A 1 90 ? -12.403 10.144 7.437 1.00 95.06 90 GLU A N 1
ATOM 731 C CA . GLU A 1 90 ? -11.991 8.819 7.906 1.00 95.06 90 GLU A CA 1
ATOM 732 C C . GLU A 1 90 ? -10.977 8.188 6.935 1.00 95.06 90 GLU A C 1
ATOM 734 O O . GLU A 1 90 ? -11.259 8.037 5.742 1.00 95.06 90 GLU A O 1
ATOM 739 N N . LEU A 1 91 ? -9.827 7.762 7.464 1.00 95.75 91 LEU A N 1
ATOM 740 C CA . LEU A 1 91 ? -8.927 6.799 6.836 1.00 95.75 91 LEU A CA 1
ATOM 741 C C . LEU A 1 91 ? -9.132 5.434 7.494 1.00 95.75 91 LEU A C 1
ATOM 743 O O . LEU A 1 91 ? -8.829 5.239 8.675 1.00 95.75 91 LEU A O 1
ATOM 747 N N . LYS A 1 92 ? -9.617 4.469 6.716 1.00 97.56 92 LYS A N 1
ATOM 748 C CA . LYS A 1 92 ? -9.826 3.087 7.146 1.00 97.56 92 LYS A CA 1
ATOM 749 C C . LYS A 1 92 ? -8.915 2.161 6.356 1.00 97.56 92 LYS A C 1
ATOM 751 O O . LYS A 1 92 ? -8.874 2.218 5.134 1.00 97.56 92 LYS A O 1
ATOM 756 N N . VAL A 1 93 ? -8.174 1.301 7.047 1.00 97.56 93 VAL A N 1
ATOM 757 C CA . VAL A 1 93 ? -7.236 0.368 6.422 1.00 97.56 93 VAL A CA 1
ATOM 758 C C . VAL A 1 93 ? -7.520 -1.048 6.878 1.00 97.56 93 VAL A C 1
ATOM 760 O O . VAL A 1 93 ? -7.475 -1.346 8.071 1.00 97.56 93 VAL A O 1
ATOM 763 N N . PHE A 1 94 ? -7.764 -1.928 5.917 1.00 95.56 94 PHE A N 1
ATOM 764 C CA . PHE A 1 94 ? -7.918 -3.358 6.153 1.00 95.56 94 PHE A CA 1
ATOM 765 C C . PHE A 1 94 ? -6.619 -4.069 5.813 1.00 95.56 94 PHE A C 1
ATOM 767 O O . PHE A 1 94 ? -6.130 -3.945 4.692 1.00 95.56 94 PHE A O 1
ATOM 774 N N . ARG A 1 95 ? -6.066 -4.817 6.766 1.00 95.44 95 ARG A N 1
ATOM 775 C CA . ARG A 1 95 ? -4.870 -5.636 6.582 1.00 95.44 95 ARG A CA 1
ATOM 776 C C . ARG A 1 95 ? -5.235 -7.113 6.594 1.00 95.44 95 ARG A C 1
ATOM 778 O O . ARG A 1 95 ? -5.715 -7.634 7.602 1.00 95.44 95 ARG A O 1
ATOM 785 N N . PHE A 1 96 ? -4.865 -7.807 5.534 1.00 93.06 96 PHE A N 1
ATOM 786 C CA . PHE A 1 96 ? -5.015 -9.245 5.367 1.00 93.06 96 PHE A CA 1
ATOM 787 C C . PHE A 1 96 ? -3.648 -9.913 5.507 1.00 93.06 96 PHE A C 1
ATOM 789 O O . PHE A 1 96 ? -2.654 -9.425 4.966 1.00 93.06 96 PHE A O 1
ATOM 796 N N . SER A 1 97 ? -3.600 -11.011 6.260 1.00 92.19 97 SER A N 1
ATOM 797 C CA . SER A 1 97 ? -2.417 -11.871 6.360 1.00 92.19 97 SER A CA 1
ATOM 798 C C . SER A 1 97 ? -2.731 -13.170 5.640 1.00 92.19 97 SER A C 1
ATOM 800 O O . SER A 1 97 ? -3.636 -13.886 6.054 1.00 92.19 97 SER A O 1
ATOM 802 N N . LEU A 1 98 ? -2.003 -13.450 4.568 1.00 90.94 98 LEU A N 1
ATOM 803 C CA . LEU A 1 98 ? -2.207 -14.602 3.698 1.00 90.94 98 LEU A CA 1
ATOM 804 C C . LEU A 1 98 ? -0.893 -15.372 3.529 1.00 90.94 98 LEU A C 1
ATOM 806 O O . LEU A 1 98 ? 0.164 -14.965 4.024 1.00 90.94 98 LEU A O 1
ATOM 810 N N . LYS A 1 99 ? -0.960 -16.480 2.794 1.00 90.81 99 LYS A N 1
ATOM 811 C CA . LYS A 1 99 ? 0.200 -17.246 2.346 1.00 90.81 99 LYS A CA 1
ATOM 812 C C . LYS A 1 99 ? 0.056 -17.538 0.856 1.00 90.81 99 LYS A C 1
ATOM 814 O O . LYS A 1 99 ? -1.020 -17.927 0.418 1.00 90.81 99 LYS A O 1
ATOM 819 N N . GLU A 1 100 ? 1.133 -17.366 0.100 1.00 88.19 100 GLU A N 1
ATOM 820 C CA . GLU A 1 100 ? 1.201 -17.691 -1.327 1.00 88.19 100 GLU A CA 1
ATOM 821 C C . GLU A 1 100 ? 2.364 -18.667 -1.536 1.00 88.19 100 GLU A C 1
ATOM 823 O O . GLU A 1 100 ? 3.536 -18.306 -1.383 1.00 88.19 100 GLU A O 1
ATOM 828 N N . GLY A 1 101 ? 2.041 -19.937 -1.791 1.00 89.50 101 GLY A N 1
ATOM 829 C CA . GLY A 1 101 ? 3.017 -21.026 -1.734 1.00 89.50 101 GLY A CA 1
ATOM 830 C C . GLY A 1 101 ? 3.592 -2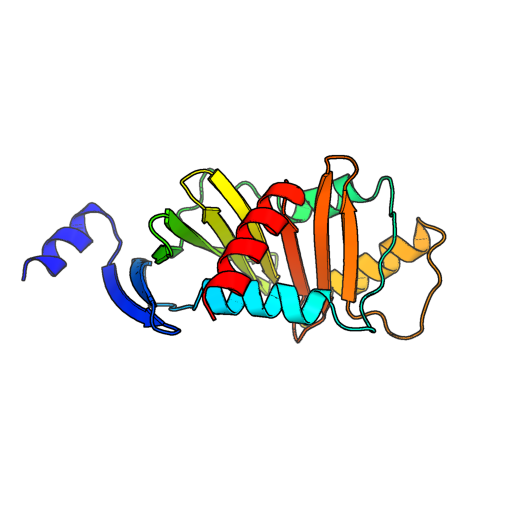1.185 -0.323 1.00 89.50 101 GLY A C 1
ATOM 831 O O . GLY A 1 101 ? 2.864 -21.442 0.639 1.00 89.50 101 GLY A O 1
ATOM 832 N N . THR A 1 102 ? 4.909 -21.029 -0.180 1.00 93.50 102 THR A N 1
ATOM 833 C CA . THR A 1 102 ? 5.616 -21.092 1.111 1.00 93.50 102 THR A CA 1
ATOM 834 C C . THR A 1 102 ? 5.780 -19.728 1.783 1.00 93.50 102 THR A C 1
ATOM 836 O O . THR A 1 102 ? 6.058 -19.685 2.982 1.00 93.50 102 THR A O 1
ATOM 839 N N . PHE A 1 103 ? 5.556 -18.627 1.062 1.00 95.00 103 PHE A N 1
ATOM 840 C CA . PHE A 1 103 ? 5.875 -17.284 1.535 1.00 95.00 103 PHE A CA 1
ATOM 841 C C . PHE A 1 103 ? 4.672 -16.591 2.189 1.00 95.00 103 PHE A C 1
ATOM 843 O O . PHE A 1 103 ? 3.562 -16.624 1.644 1.00 95.00 103 PHE A O 1
ATOM 850 N N . PRO A 1 104 ? 4.867 -15.921 3.339 1.00 94.81 104 PRO A N 1
ATOM 851 C CA . PRO A 1 104 ? 3.871 -15.012 3.891 1.00 94.81 104 PRO A CA 1
ATOM 852 C C . PRO A 1 104 ? 3.553 -13.861 2.929 1.00 94.81 104 PRO A C 1
ATOM 854 O O . PRO A 1 104 ? 4.415 -13.388 2.184 1.00 94.81 104 PRO A O 1
ATOM 857 N N . LEU A 1 105 ? 2.320 -13.370 3.003 1.00 93.25 105 LEU A N 1
ATOM 858 C CA . LEU A 1 105 ? 1.812 -12.259 2.211 1.00 93.25 105 LEU A CA 1
ATOM 859 C C . LEU A 1 105 ? 1.016 -11.312 3.112 1.00 93.25 105 LEU A C 1
ATOM 861 O O . LEU A 1 105 ? 0.199 -11.744 3.924 1.00 93.25 105 LEU A O 1
ATOM 865 N N . SER A 1 106 ? 1.253 -10.010 2.992 1.00 94.31 106 SER A N 1
ATOM 866 C CA . SER A 1 106 ? 0.419 -8.981 3.617 1.00 94.31 106 SER A CA 1
ATOM 867 C C . SER A 1 106 ? -0.199 -8.093 2.550 1.00 94.31 106 SER A C 1
ATOM 869 O O . SER A 1 106 ? 0.519 -7.566 1.703 1.00 94.31 106 SER A O 1
ATOM 871 N N . ILE A 1 107 ? -1.516 -7.913 2.616 1.00 94.56 107 ILE A N 1
ATOM 872 C CA . ILE A 1 107 ? -2.266 -7.008 1.739 1.00 94.56 107 ILE A CA 1
ATOM 873 C C . ILE A 1 107 ? -2.936 -5.950 2.606 1.00 94.56 107 ILE A C 1
ATOM 875 O O . ILE A 1 107 ? -3.520 -6.273 3.637 1.00 94.56 107 ILE A O 1
ATOM 879 N N . TYR A 1 108 ? -2.862 -4.695 2.188 1.00 96.06 108 TYR A N 1
ATOM 880 C CA . TYR A 1 108 ? -3.481 -3.550 2.833 1.00 96.06 108 TYR A CA 1
ATOM 881 C C . TYR A 1 108 ? -4.407 -2.878 1.828 1.00 96.06 108 TYR A C 1
ATOM 883 O O . TYR A 1 108 ? -3.984 -2.592 0.711 1.00 96.06 108 TYR A O 1
ATOM 891 N N . ARG A 1 109 ? -5.651 -2.606 2.219 1.00 95.31 109 ARG A N 1
ATOM 892 C CA . ARG A 1 109 ? -6.603 -1.816 1.429 1.00 95.31 109 ARG A CA 1
ATOM 893 C C . ARG A 1 109 ? -6.927 -0.535 2.173 1.00 95.31 109 ARG A C 1
ATOM 895 O O . ARG A 1 109 ? -7.461 -0.598 3.279 1.00 95.31 109 ARG A O 1
ATOM 902 N N . PHE A 1 110 ? -6.584 0.595 1.572 1.00 96.56 110 PHE A N 1
ATOM 903 C CA . PHE A 1 110 ? -6.774 1.928 2.126 1.00 96.56 110 PHE A CA 1
ATOM 904 C C . PHE A 1 110 ? -8.071 2.514 1.585 1.00 96.56 110 PHE A C 1
ATOM 906 O O . PHE A 1 110 ? -8.248 2.600 0.375 1.00 96.56 110 PHE A O 1
ATOM 913 N N . TYR A 1 111 ? -8.952 2.942 2.477 1.00 96.50 111 TYR A N 1
ATOM 914 C CA . TYR A 1 111 ? -10.201 3.621 2.166 1.00 96.50 111 TYR A CA 1
ATOM 915 C C . TYR A 1 111 ? -10.171 5.020 2.764 1.00 96.50 111 TYR A C 1
ATOM 917 O O . TYR A 1 111 ? -9.856 5.184 3.944 1.00 96.50 111 TYR A O 1
ATOM 925 N N . TRP A 1 112 ? -10.513 6.019 1.961 1.00 95.12 112 TRP A N 1
ATOM 926 C CA . TRP A 1 112 ? -10.551 7.421 2.361 1.00 95.12 112 TRP A CA 1
ATOM 927 C C . TRP A 1 112 ? -11.945 7.978 2.110 1.00 95.12 112 TRP A C 1
ATOM 929 O O . TRP A 1 112 ? -12.393 8.016 0.964 1.00 95.12 112 TRP A O 1
ATOM 939 N N . GLY A 1 113 ? -12.638 8.377 3.179 1.00 93.56 113 GLY A N 1
ATOM 940 C CA . GLY A 1 113 ? -14.033 8.816 3.083 1.00 93.56 113 GLY A CA 1
ATOM 941 C C . GLY A 1 113 ? -14.992 7.706 2.636 1.00 93.56 113 GLY A C 1
ATOM 942 O O . GLY A 1 113 ? -15.989 7.990 1.990 1.00 93.56 113 GLY A O 1
ATOM 943 N N . GLY A 1 114 ? -14.680 6.445 2.950 1.00 94.06 114 GLY A N 1
ATOM 944 C CA . GLY A 1 114 ? -15.518 5.288 2.614 1.00 94.06 114 GLY A CA 1
ATOM 945 C C . GLY A 1 114 ? -15.230 4.636 1.260 1.00 94.06 114 GLY A C 1
ATOM 946 O O . GLY A 1 114 ? -15.672 3.512 1.043 1.00 94.06 114 GLY A O 1
ATOM 947 N N . GLU A 1 115 ? -14.435 5.257 0.390 1.00 94.12 115 GLU A N 1
ATOM 948 C CA . GLU A 1 115 ? -14.128 4.702 -0.935 1.00 94.12 115 GLU A CA 1
ATOM 949 C C . GLU A 1 115 ? -12.644 4.335 -1.058 1.00 94.12 115 GLU A C 1
ATOM 951 O O . GLU A 1 115 ? -11.791 4.849 -0.326 1.00 94.12 115 GLU A O 1
ATOM 956 N N . LEU A 1 116 ? -12.339 3.392 -1.953 1.00 93.19 116 LEU A N 1
ATOM 957 C CA . LEU A 1 116 ? -11.004 2.821 -2.107 1.00 93.19 116 LEU A CA 1
ATOM 958 C C . LEU A 1 116 ? -10.019 3.888 -2.601 1.00 93.19 116 LEU A C 1
ATOM 960 O O . LEU A 1 116 ? -10.154 4.414 -3.698 1.00 93.19 116 LEU A O 1
ATOM 964 N N . LEU A 1 117 ? -9.004 4.175 -1.789 1.00 95.44 117 LEU A N 1
ATOM 965 C CA . LEU A 1 117 ? -7.877 5.020 -2.169 1.00 95.44 117 LEU A CA 1
ATOM 966 C C . LEU A 1 117 ? -6.828 4.203 -2.926 1.00 95.44 117 LEU A C 1
ATOM 968 O O . LEU A 1 117 ? -6.356 4.622 -3.973 1.00 95.44 117 LEU A O 1
ATOM 972 N N . GLY A 1 118 ? -6.458 3.037 -2.395 1.00 94.38 118 GLY A N 1
ATOM 973 C CA . GLY A 1 118 ? -5.427 2.195 -2.992 1.00 94.38 118 GLY A CA 1
ATOM 974 C C . GLY A 1 118 ? -5.145 0.927 -2.199 1.00 94.38 118 GLY A C 1
ATOM 975 O O . GLY A 1 118 ? -5.732 0.669 -1.144 1.00 94.38 118 GLY A O 1
ATOM 976 N N . GLN A 1 119 ? -4.234 0.119 -2.722 1.00 94.94 119 GLN A N 1
ATOM 977 C CA . GLN A 1 119 ? -3.830 -1.162 -2.171 1.00 94.94 119 GLN A CA 1
ATOM 978 C C . GLN A 1 119 ? -2.310 -1.254 -2.092 1.00 94.94 119 GLN A C 1
ATOM 980 O O . GLN A 1 119 ? -1.593 -0.744 -2.949 1.00 94.94 119 GLN A O 1
ATOM 985 N N . PHE A 1 120 ? -1.826 -1.943 -1.066 1.00 95.88 120 PHE A N 1
ATOM 986 C CA . PHE A 1 120 ? -0.420 -2.287 -0.910 1.00 95.88 120 PHE A CA 1
ATOM 987 C C . PHE A 1 120 ? -0.282 -3.774 -0.634 1.00 95.88 120 PHE A C 1
ATOM 989 O O . PHE A 1 120 ? -0.947 -4.316 0.247 1.00 95.88 120 PHE A O 1
ATOM 996 N N . ARG A 1 121 ? 0.614 -4.430 -1.360 1.00 94.94 121 ARG A N 1
ATOM 997 C CA . ARG A 1 121 ? 0.901 -5.852 -1.253 1.00 94.94 121 ARG A CA 1
ATOM 998 C C . ARG A 1 121 ? 2.386 -6.044 -0.975 1.00 94.94 121 ARG A C 1
ATOM 1000 O O . ARG A 1 121 ? 3.227 -5.516 -1.694 1.00 94.94 121 ARG A O 1
ATOM 1007 N N . ARG A 1 122 ? 2.711 -6.831 0.051 1.00 95.50 122 ARG A N 1
ATOM 1008 C CA . ARG A 1 122 ? 4.081 -7.242 0.385 1.00 95.50 122 ARG A CA 1
ATOM 1009 C C . ARG A 1 122 ? 4.159 -8.756 0.521 1.00 95.50 122 ARG A C 1
ATOM 1011 O O . ARG A 1 122 ? 3.571 -9.310 1.452 1.00 95.50 122 ARG A O 1
ATOM 1018 N N . LYS A 1 123 ? 4.919 -9.405 -0.360 1.00 95.12 123 LYS A N 1
ATOM 1019 C CA . LYS A 1 123 ? 5.220 -10.843 -0.304 1.00 95.12 123 LYS A CA 1
ATOM 1020 C C . LYS A 1 123 ? 6.625 -11.039 0.259 1.00 95.12 123 LYS A C 1
ATOM 1022 O O . LYS A 1 123 ? 7.560 -10.408 -0.211 1.00 95.12 123 LYS A O 1
ATOM 1027 N N . TYR A 1 124 ? 6.784 -11.879 1.279 1.00 95.88 124 TYR A N 1
ATOM 1028 C CA . TYR A 1 124 ? 8.055 -12.063 1.993 1.00 95.88 124 TYR A CA 1
ATOM 1029 C C . TYR A 1 124 ? 8.957 -13.090 1.284 1.00 95.88 124 TYR A C 1
ATOM 1031 O O . TYR A 1 124 ? 9.286 -14.129 1.843 1.00 95.88 124 TYR A O 1
ATOM 1039 N N . ASP A 1 125 ? 9.324 -12.801 0.037 1.00 95.38 125 ASP A N 1
ATOM 1040 C CA . ASP A 1 125 ? 9.976 -13.703 -0.932 1.00 95.38 125 ASP A CA 1
ATOM 1041 C C . ASP A 1 125 ? 11.370 -13.219 -1.374 1.00 95.38 125 ASP A C 1
ATOM 1043 O O . ASP A 1 125 ? 11.849 -13.538 -2.458 1.00 95.38 125 ASP A O 1
ATOM 1047 N N . TYR A 1 126 ? 11.997 -12.359 -0.572 1.00 95.00 126 TYR A N 1
ATOM 1048 C CA . TYR A 1 126 ? 13.270 -11.703 -0.908 1.00 95.00 126 TYR A CA 1
ATOM 1049 C C . TYR A 1 126 ? 13.282 -10.937 -2.251 1.00 95.00 126 TYR A C 1
ATOM 1051 O O . TYR A 1 126 ? 14.344 -10.649 -2.809 1.00 95.00 126 TYR A O 1
ATOM 1059 N N . GLY A 1 127 ? 12.106 -10.552 -2.763 1.00 92.50 127 GLY A N 1
ATOM 1060 C CA . GLY A 1 127 ? 11.980 -9.797 -4.006 1.00 92.50 127 GLY A CA 1
ATOM 1061 C C . GLY A 1 127 ? 11.971 -10.653 -5.266 1.00 92.50 127 GLY A C 1
ATOM 1062 O O . GLY A 1 127 ? 12.145 -10.085 -6.344 1.00 92.50 127 GLY A O 1
ATOM 1063 N N . SER A 1 128 ? 11.833 -11.980 -5.154 1.00 92.62 128 SER A N 1
ATOM 1064 C CA . SER A 1 128 ? 11.842 -12.868 -6.320 1.00 92.62 128 SER A CA 1
ATOM 1065 C C . SER A 1 128 ? 10.696 -12.539 -7.274 1.00 92.62 128 SER A C 1
ATOM 1067 O O . SER A 1 128 ? 10.960 -12.267 -8.433 1.00 92.62 128 SER A O 1
ATOM 1069 N N . GLN A 1 129 ? 9.460 -12.388 -6.782 1.00 91.00 129 GLN A N 1
ATOM 1070 C CA . GLN A 1 129 ? 8.304 -12.116 -7.643 1.00 91.00 129 GLN A CA 1
ATOM 1071 C C . GLN A 1 129 ? 8.423 -10.808 -8.432 1.00 91.00 129 GLN A C 1
ATOM 1073 O O . GLN A 1 129 ? 8.042 -10.765 -9.594 1.00 91.00 129 GLN A O 1
ATOM 1078 N N . VAL A 1 130 ? 8.937 -9.734 -7.826 1.00 90.75 130 VAL A N 1
ATOM 1079 C CA . VAL A 1 130 ? 9.182 -8.483 -8.567 1.00 90.75 130 VAL A CA 1
ATOM 1080 C C . VAL A 1 130 ? 10.326 -8.644 -9.572 1.00 90.75 130 VAL A C 1
ATOM 1082 O O . VAL A 1 130 ? 10.270 -8.039 -10.636 1.00 90.75 130 VAL A O 1
ATOM 1085 N N . SER A 1 131 ? 11.339 -9.461 -9.261 1.00 89.50 131 SER A N 1
ATOM 1086 C CA . SER A 1 131 ? 12.435 -9.746 -10.200 1.00 89.50 131 SER A CA 1
ATOM 1087 C C . SER A 1 131 ? 11.910 -10.512 -11.423 1.00 89.50 131 SER A C 1
ATOM 1089 O O . SER A 1 131 ? 12.137 -10.069 -12.543 1.00 89.50 131 SER A O 1
ATOM 1091 N N . ASP A 1 132 ? 11.119 -11.565 -11.198 1.00 89.12 132 ASP A N 1
ATOM 1092 C CA . ASP A 1 132 ? 10.478 -12.362 -12.253 1.00 89.12 132 ASP A CA 1
ATOM 1093 C C . ASP A 1 132 ? 9.553 -11.489 -13.122 1.00 89.12 132 ASP A C 1
ATOM 1095 O O . ASP A 1 132 ? 9.575 -11.567 -14.348 1.00 89.12 132 ASP A O 1
ATOM 1099 N N . LEU A 1 133 ? 8.781 -10.591 -12.493 1.00 86.94 133 LEU A N 1
ATOM 1100 C CA . LEU A 1 133 ? 7.895 -9.662 -13.198 1.00 86.94 133 LEU A CA 1
ATOM 1101 C C . LEU A 1 133 ? 8.673 -8.669 -14.074 1.00 86.94 133 LEU A C 1
ATOM 1103 O O . LEU A 1 133 ? 8.216 -8.332 -15.163 1.00 86.94 133 LEU A O 1
ATOM 1107 N N . TYR A 1 134 ? 9.844 -8.200 -13.627 1.00 84.25 134 TYR A N 1
ATOM 1108 C CA . TYR A 1 134 ? 10.707 -7.371 -14.470 1.00 84.25 134 TYR A CA 1
ATOM 1109 C C . TYR A 1 134 ? 11.241 -8.146 -15.673 1.00 84.25 134 TYR A C 1
ATOM 1111 O O . TYR A 1 134 ? 11.220 -7.615 -16.779 1.00 84.25 134 TYR A O 1
ATOM 1119 N N . GLU A 1 135 ? 11.687 -9.388 -15.490 1.00 84.25 135 GLU A N 1
ATOM 1120 C CA . GLU A 1 135 ? 12.152 -10.230 -16.599 1.00 84.25 135 GLU A CA 1
ATOM 1121 C C . GLU A 1 135 ? 11.045 -10.479 -17.631 1.00 84.25 135 GLU A C 1
ATOM 1123 O O . GLU A 1 135 ? 11.267 -10.312 -18.833 1.00 84.25 135 GLU A O 1
ATOM 1128 N N . GLU A 1 136 ? 9.833 -10.793 -17.167 1.00 84.38 136 GLU A N 1
ATOM 1129 C CA . GLU A 1 136 ? 8.665 -10.964 -18.033 1.00 84.38 136 GLU A CA 1
ATOM 1130 C C . GLU A 1 136 ? 8.370 -9.684 -18.825 1.00 84.38 136 GLU A C 1
ATOM 1132 O O . GLU A 1 136 ? 8.202 -9.727 -20.047 1.00 84.38 136 GLU A O 1
ATOM 1137 N N . LEU A 1 137 ? 8.379 -8.534 -18.151 1.00 79.88 137 LEU A N 1
ATOM 1138 C CA . LEU A 1 137 ? 8.185 -7.230 -18.773 1.00 79.88 137 LEU A CA 1
ATOM 1139 C C . LEU A 1 137 ? 9.199 -6.940 -19.880 1.00 79.88 137 LEU A C 1
ATOM 1141 O O . LEU A 1 137 ? 8.806 -6.516 -20.965 1.00 79.88 137 LEU A O 1
ATOM 1145 N N . TYR A 1 138 ? 10.485 -7.190 -19.632 1.00 77.12 138 TYR A N 1
ATOM 1146 C CA . TYR A 1 138 ? 11.535 -6.980 -20.631 1.00 77.12 138 TYR A CA 1
ATOM 1147 C C . TYR A 1 138 ? 11.393 -7.893 -21.842 1.00 77.12 138 TYR A C 1
ATOM 1149 O O . TYR A 1 138 ? 11.738 -7.502 -22.953 1.00 77.12 138 TYR A O 1
ATOM 1157 N N . SER A 1 139 ? 10.899 -9.113 -21.634 1.00 82.00 139 SER A N 1
ATOM 1158 C CA . SER A 1 139 ? 10.700 -10.055 -22.734 1.00 82.00 139 SER A CA 1
ATOM 1159 C C . SER A 1 139 ? 9.550 -9.646 -23.659 1.00 82.00 139 SER A C 1
ATOM 1161 O O . SER A 1 139 ? 9.578 -9.956 -24.850 1.00 82.00 139 SER A O 1
ATOM 1163 N N . LYS A 1 140 ? 8.544 -8.948 -23.118 1.00 81.69 140 LYS A N 1
ATOM 1164 C CA . LYS A 1 140 ? 7.299 -8.609 -23.820 1.00 81.69 140 LYS A CA 1
ATOM 1165 C C . LYS A 1 140 ? 7.283 -7.195 -24.394 1.00 81.69 140 LYS A C 1
ATOM 1167 O O . LYS A 1 140 ? 6.663 -6.973 -25.432 1.00 81.69 140 LYS A O 1
ATOM 1172 N N . TYR A 1 141 ? 7.928 -6.243 -23.727 1.00 78.75 141 TYR A N 1
ATOM 1173 C CA . TYR A 1 141 ? 7.812 -4.821 -24.038 1.00 78.75 141 TYR A CA 1
ATOM 1174 C C . TYR A 1 141 ? 9.187 -4.213 -24.355 1.00 78.75 141 TYR A C 1
ATOM 1176 O O . TYR A 1 141 ? 10.181 -4.605 -23.744 1.00 78.75 141 TYR A O 1
ATOM 1184 N N . PRO A 1 142 ? 9.271 -3.234 -25.280 1.00 69.69 142 PRO A N 1
ATOM 1185 C CA . PRO A 1 142 ? 10.524 -2.597 -25.697 1.00 69.69 142 PRO A CA 1
ATOM 1186 C C . PRO A 1 142 ? 11.025 -1.593 -24.644 1.00 69.69 142 PRO A C 1
ATOM 1188 O O . PRO A 1 142 ? 11.179 -0.401 -24.901 1.00 69.69 142 PRO A O 1
ATOM 1191 N N . ILE A 1 143 ? 11.243 -2.080 -23.429 1.00 69.75 143 ILE A N 1
ATOM 1192 C CA . ILE A 1 143 ? 11.678 -1.308 -22.277 1.00 69.75 143 ILE A CA 1
ATOM 1193 C C . ILE A 1 143 ? 13.211 -1.301 -22.251 1.00 69.75 143 ILE A C 1
ATOM 1195 O O . ILE A 1 143 ? 13.842 -2.352 -22.364 1.00 69.75 143 ILE A O 1
ATOM 1199 N N . GLN A 1 144 ? 13.831 -0.127 -22.089 1.00 66.62 144 GLN A N 1
ATOM 1200 C CA . GLN A 1 144 ? 15.290 -0.040 -21.974 1.00 66.62 144 GLN A CA 1
ATOM 1201 C C . GLN A 1 144 ? 15.764 -0.742 -20.699 1.00 66.62 144 GLN A C 1
ATOM 1203 O O . GLN A 1 144 ? 15.513 -0.284 -19.585 1.00 66.62 144 GLN A O 1
ATOM 1208 N N . GLN A 1 145 ? 16.484 -1.847 -20.870 1.00 61.19 145 GLN A N 1
ATOM 1209 C CA . GLN A 1 145 ? 17.090 -2.582 -19.771 1.00 61.19 145 GLN A CA 1
ATOM 1210 C C . GLN A 1 145 ? 18.189 -1.720 -19.134 1.00 61.19 145 GLN A C 1
ATOM 1212 O O . GLN A 1 145 ? 19.262 -1.544 -19.709 1.00 61.19 145 GLN A O 1
ATOM 1217 N N . GLN A 1 146 ? 17.933 -1.165 -17.947 1.00 63.88 146 GLN A N 1
ATOM 1218 C CA . GLN A 1 146 ? 19.015 -0.649 -17.102 1.00 63.88 146 GLN A CA 1
ATOM 1219 C C . GLN A 1 146 ? 19.439 -1.751 -16.134 1.00 63.88 146 GLN A C 1
ATOM 1221 O O . GLN A 1 146 ? 18.603 -2.493 -15.621 1.00 63.88 146 GLN A O 1
ATOM 1226 N N . GLU A 1 147 ? 20.739 -1.850 -15.860 1.00 57.41 147 GLU A N 1
ATOM 1227 C CA . GLU A 1 147 ? 21.362 -3.033 -15.249 1.00 57.41 147 GLU A CA 1
ATOM 1228 C C . GLU A 1 147 ? 20.783 -3.482 -13.892 1.00 57.41 147 GLU A C 1
ATOM 1230 O O . GLU A 1 147 ? 21.030 -4.619 -13.495 1.00 57.41 147 GLU A O 1
ATOM 1235 N N . LYS A 1 148 ? 20.022 -2.656 -13.153 1.00 61.44 148 LYS A N 1
ATOM 1236 C CA . LYS A 1 148 ? 19.464 -3.027 -11.833 1.00 61.44 148 LYS A CA 1
ATOM 1237 C C . LYS A 1 148 ? 18.138 -2.340 -11.512 1.00 61.44 148 LYS A C 1
ATOM 1239 O O . LYS A 1 148 ? 18.077 -1.445 -10.665 1.00 61.44 148 LYS A O 1
ATOM 1244 N N . TRP A 1 149 ? 17.052 -2.774 -12.141 1.00 66.00 149 TRP A N 1
ATOM 1245 C CA . TRP A 1 149 ? 15.727 -2.276 -11.777 1.00 66.00 149 TRP A CA 1
ATOM 1246 C C . TRP A 1 149 ? 15.315 -2.792 -10.406 1.00 66.00 149 TRP A C 1
ATOM 1248 O O . TRP A 1 149 ? 15.277 -3.990 -10.135 1.00 66.00 149 TRP A O 1
ATOM 1258 N N . THR A 1 150 ? 15.011 -1.851 -9.522 1.00 79.31 150 THR A N 1
ATOM 1259 C CA . THR A 1 150 ? 14.429 -2.149 -8.210 1.00 79.31 150 THR A CA 1
ATOM 1260 C C . THR A 1 150 ? 13.115 -1.421 -7.994 1.00 79.31 150 THR A C 1
ATOM 1262 O O . THR A 1 150 ? 12.482 -1.669 -6.972 1.00 79.31 150 THR A O 1
ATOM 1265 N N . LYS A 1 151 ? 12.720 -0.523 -8.911 1.00 90.00 151 LYS A N 1
ATOM 1266 C CA . LYS A 1 151 ? 11.534 0.326 -8.804 1.00 90.00 151 LYS A CA 1
ATOM 1267 C C . LYS A 1 151 ? 10.977 0.670 -10.185 1.00 90.00 151 LYS A C 1
ATOM 1269 O O . LYS A 1 151 ? 11.709 1.177 -11.029 1.00 90.00 151 LYS A O 1
ATOM 1274 N N . LEU A 1 152 ? 9.680 0.470 -10.378 1.00 87.81 152 LEU A N 1
ATOM 1275 C CA . LEU A 1 152 ? 8.960 0.814 -11.604 1.00 87.81 152 LEU A CA 1
ATOM 1276 C C . LEU A 1 152 ? 7.621 1.443 -11.238 1.00 87.81 152 LEU A C 1
ATOM 1278 O O . LEU A 1 152 ? 6.898 0.903 -10.403 1.00 87.81 152 LEU A O 1
ATOM 1282 N N . LEU A 1 153 ? 7.297 2.568 -11.867 1.00 89.62 153 LEU A N 1
ATOM 1283 C CA . LEU A 1 153 ? 6.026 3.266 -11.733 1.00 89.62 153 LEU A CA 1
ATOM 1284 C C . LEU A 1 153 ? 5.334 3.317 -13.097 1.00 89.62 153 LEU A C 1
ATOM 1286 O O . LEU A 1 153 ? 5.907 3.814 -14.065 1.00 89.62 153 LEU A O 1
ATOM 1290 N N . VAL A 1 154 ? 4.101 2.826 -13.160 1.00 86.44 154 VAL A N 1
ATOM 1291 C CA . VAL A 1 154 ? 3.309 2.720 -14.389 1.00 86.44 154 VAL A CA 1
ATOM 1292 C C . VAL A 1 154 ? 1.970 3.413 -14.177 1.00 86.44 154 VAL A C 1
ATOM 1294 O O . VAL A 1 154 ? 1.312 3.189 -13.159 1.00 86.44 154 VAL A O 1
ATOM 1297 N N . ASN A 1 155 ? 1.562 4.245 -15.133 1.00 86.44 155 ASN A N 1
ATOM 1298 C CA . ASN A 1 155 ? 0.190 4.750 -15.196 1.00 86.44 155 ASN A CA 1
ATOM 1299 C C . ASN A 1 155 ? -0.667 3.744 -15.962 1.00 86.44 155 ASN A C 1
ATOM 1301 O O . ASN A 1 155 ? -0.250 3.275 -17.020 1.00 86.44 155 ASN A O 1
ATOM 1305 N N . THR A 1 156 ? -1.850 3.436 -15.443 1.00 83.81 156 THR A N 1
ATOM 1306 C CA . THR A 1 156 ? -2.789 2.526 -16.101 1.00 83.81 156 THR A CA 1
ATOM 1307 C C . THR A 1 156 ? -3.645 3.289 -17.118 1.00 83.81 156 THR A C 1
ATOM 1309 O O . THR A 1 156 ? -3.909 4.483 -16.959 1.00 83.81 156 THR A O 1
ATOM 1312 N N . GLN A 1 157 ? -4.120 2.610 -18.157 1.00 82.44 157 GLN A N 1
ATOM 1313 C CA . GLN A 1 157 ? -5.046 3.101 -19.175 1.00 82.44 157 GLN A CA 1
ATOM 1314 C C . GLN A 1 157 ? -6.368 3.549 -18.552 1.00 82.44 157 GLN A C 1
ATOM 1316 O O . GLN A 1 157 ? -7.010 4.468 -19.052 1.00 82.44 157 GLN A O 1
ATOM 1321 N N . THR A 1 158 ? -6.751 2.944 -17.425 1.00 83.81 158 THR A N 1
ATOM 1322 C CA . THR A 1 158 ? -7.927 3.338 -16.640 1.00 83.81 158 THR A CA 1
ATOM 1323 C C . THR A 1 158 ? -7.708 4.577 -15.759 1.00 83.81 158 THR A C 1
ATOM 1325 O O . THR A 1 158 ? -8.587 4.900 -14.967 1.00 83.81 158 THR A O 1
ATOM 1328 N N . GLY A 1 159 ? -6.551 5.248 -15.835 1.00 87.06 159 GLY A N 1
ATOM 1329 C CA . GLY A 1 159 ? -6.237 6.431 -15.018 1.00 87.06 159 GLY A CA 1
ATOM 1330 C C . GLY A 1 159 ? -5.717 6.121 -13.608 1.00 87.06 159 GLY A C 1
ATOM 1331 O O . GLY A 1 159 ? -5.665 7.003 -12.754 1.00 87.06 159 GLY A O 1
ATOM 1332 N N . GLY A 1 160 ? -5.328 4.876 -13.348 1.00 88.88 160 GLY A N 1
ATOM 1333 C CA . GLY A 1 160 ? -4.709 4.426 -12.107 1.00 88.88 160 GLY A CA 1
ATOM 1334 C C . GLY A 1 160 ? -3.181 4.495 -12.131 1.00 88.88 160 GLY A C 1
ATOM 1335 O O . GLY A 1 160 ? -2.549 4.922 -13.097 1.00 88.88 160 GLY A O 1
ATOM 1336 N N . LEU A 1 161 ? -2.568 4.052 -11.038 1.00 90.50 161 LEU A N 1
ATOM 1337 C CA . LEU A 1 161 ? -1.129 4.078 -10.807 1.00 90.50 161 LEU A CA 1
ATOM 1338 C C . LEU A 1 161 ? -0.676 2.776 -10.153 1.00 90.50 161 LEU A C 1
ATOM 1340 O O . LEU A 1 161 ? -1.211 2.377 -9.118 1.00 90.50 161 LEU A O 1
ATOM 1344 N N . ILE A 1 162 ? 0.353 2.149 -10.709 1.00 90.69 162 ILE A N 1
ATOM 1345 C CA . ILE A 1 162 ? 0.982 0.953 -10.158 1.00 90.69 162 ILE A CA 1
ATOM 1346 C C . ILE A 1 162 ? 2.442 1.251 -9.861 1.00 90.69 162 ILE A C 1
ATOM 1348 O O . ILE A 1 162 ? 3.150 1.809 -10.693 1.00 90.69 162 ILE A O 1
ATOM 1352 N N . PHE A 1 163 ? 2.909 0.839 -8.688 1.00 92.69 163 PHE A N 1
ATOM 1353 C CA . PHE A 1 163 ? 4.317 0.924 -8.321 1.00 92.69 163 PHE A CA 1
ATOM 1354 C C . PHE A 1 163 ? 4.827 -0.422 -7.835 1.00 92.69 163 PHE A C 1
ATOM 1356 O O . PHE A 1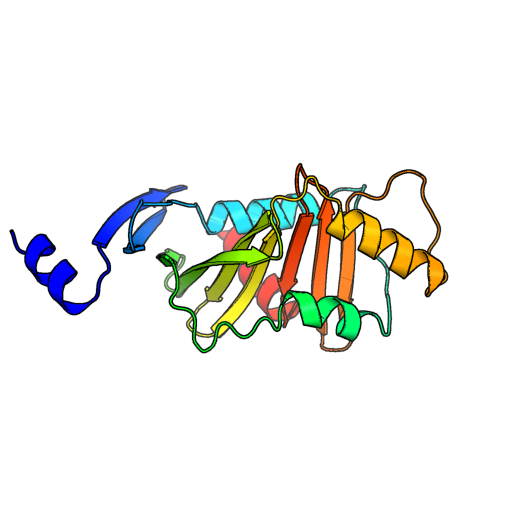 163 ? 4.306 -0.982 -6.872 1.00 92.69 163 PHE A O 1
ATOM 1363 N N . LEU A 1 164 ? 5.861 -0.922 -8.493 1.00 91.94 164 LEU A N 1
ATOM 1364 C CA . LEU A 1 164 ? 6.527 -2.179 -8.193 1.00 91.94 164 LEU A CA 1
ATOM 1365 C C . LEU A 1 164 ? 7.896 -1.853 -7.624 1.00 91.94 164 LEU A C 1
ATOM 1367 O O . LEU A 1 164 ? 8.626 -1.062 -8.220 1.00 91.94 164 LEU A O 1
ATOM 1371 N N . GLU A 1 165 ? 8.266 -2.464 -6.505 1.00 93.06 165 GLU A N 1
ATOM 1372 C CA . GLU A 1 165 ? 9.616 -2.325 -5.979 1.00 93.06 165 GLU A CA 1
ATOM 1373 C C . GLU A 1 165 ? 10.141 -3.595 -5.303 1.00 93.06 165 GLU A C 1
ATOM 1375 O O . GLU A 1 165 ? 9.414 -4.359 -4.658 1.00 93.06 165 GLU A O 1
ATOM 1380 N N . LYS A 1 166 ? 11.458 -3.775 -5.394 1.00 92.06 166 LYS A N 1
ATOM 1381 C CA . LYS A 1 166 ? 12.230 -4.722 -4.594 1.00 92.06 166 LYS A CA 1
ATOM 1382 C C . LYS A 1 166 ? 12.865 -3.972 -3.428 1.00 92.06 166 LYS A C 1
ATOM 1384 O O . LYS A 1 166 ? 13.916 -3.353 -3.570 1.00 92.06 166 LYS A O 1
ATOM 1389 N N . PHE A 1 167 ? 12.244 -4.058 -2.252 1.00 90.00 167 PHE A N 1
ATOM 1390 C CA . PHE A 1 167 ? 12.753 -3.441 -1.021 1.00 90.00 167 PHE A CA 1
ATOM 1391 C C . PHE A 1 167 ? 12.801 -4.473 0.105 1.00 90.00 167 PHE A C 1
ATOM 1393 O O . PHE A 1 167 ? 11.840 -4.639 0.863 1.00 90.00 167 PHE A O 1
ATOM 1400 N N . GLY A 1 168 ? 13.883 -5.259 0.122 1.00 91.50 168 GLY A N 1
ATOM 1401 C CA . GLY A 1 168 ? 14.045 -6.474 0.936 1.00 91.50 168 GLY A CA 1
ATOM 1402 C C . GLY A 1 168 ? 13.124 -7.631 0.523 1.00 91.50 168 GLY A C 1
ATOM 1403 O O . GLY A 1 168 ? 13.510 -8.788 0.611 1.00 91.50 168 GLY A O 1
ATOM 1404 N N . HIS A 1 169 ? 11.932 -7.312 0.026 1.00 95.00 169 HIS A N 1
ATOM 1405 C CA . HIS A 1 169 ? 10.829 -8.187 -0.347 1.00 95.00 169 HIS A CA 1
ATOM 1406 C C . HIS A 1 169 ? 10.075 -7.586 -1.538 1.00 95.00 169 HIS A C 1
ATOM 1408 O O . HIS A 1 169 ? 10.175 -6.376 -1.773 1.00 95.00 169 HIS A O 1
ATOM 1414 N N . SER A 1 170 ? 9.296 -8.405 -2.246 1.00 95.06 170 SER A N 1
ATOM 1415 C CA . SER A 1 170 ? 8.420 -7.939 -3.322 1.00 95.06 170 SER A CA 1
ATOM 1416 C C . SER A 1 170 ? 7.326 -7.032 -2.761 1.00 95.06 170 SER A C 1
ATOM 1418 O O . SER A 1 170 ? 6.558 -7.437 -1.879 1.00 95.06 170 SER A O 1
ATOM 1420 N N . GLN A 1 171 ? 7.261 -5.797 -3.258 1.00 95.50 171 GLN A N 1
ATOM 1421 C CA . GLN A 1 171 ? 6.294 -4.782 -2.849 1.00 95.50 171 GLN A CA 1
ATOM 1422 C C . GLN A 1 171 ? 5.583 -4.205 -4.066 1.00 95.50 171 GLN A C 1
ATOM 1424 O O . GLN A 1 171 ? 6.217 -3.842 -5.052 1.00 95.50 171 GLN A O 1
ATOM 1429 N N . LEU A 1 172 ? 4.258 -4.145 -3.989 1.00 94.06 172 LEU A N 1
ATOM 1430 C CA . LEU A 1 172 ? 3.419 -3.630 -5.055 1.00 94.06 172 LEU A CA 1
ATOM 1431 C C . LEU A 1 172 ? 2.387 -2.670 -4.464 1.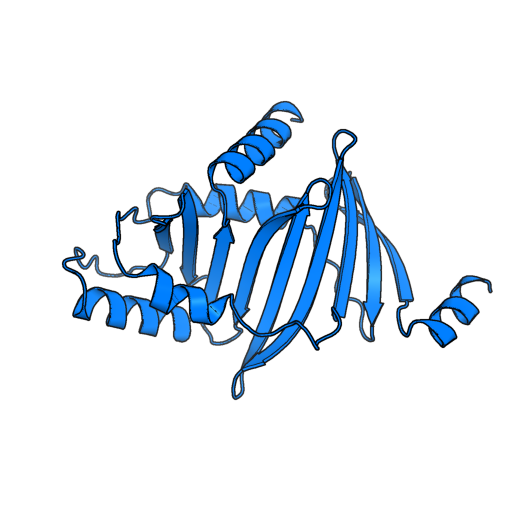00 94.06 172 LEU A C 1
ATOM 1433 O O . LEU A 1 172 ? 1.709 -3.002 -3.490 1.00 94.06 172 LEU A O 1
ATOM 1437 N N . TRP A 1 173 ? 2.251 -1.498 -5.064 1.00 95.12 173 TRP A N 1
ATOM 1438 C CA . TRP A 1 173 ? 1.190 -0.542 -4.783 1.00 95.12 173 TRP A CA 1
ATOM 1439 C C . TRP A 1 173 ? 0.295 -0.395 -5.997 1.00 95.12 173 TRP A C 1
ATOM 1441 O O . TRP A 1 173 ? 0.781 -0.412 -7.127 1.00 95.12 173 TRP A O 1
ATOM 1451 N N . TYR A 1 174 ? -0.991 -0.202 -5.743 1.00 92.75 174 TYR A N 1
ATOM 1452 C CA . TYR A 1 174 ? -1.974 0.084 -6.772 1.00 92.75 174 TYR A CA 1
ATOM 1453 C C . TYR A 1 174 ? -2.963 1.134 -6.287 1.00 92.75 174 TYR A C 1
ATOM 1455 O O . TYR A 1 174 ? -3.594 0.967 -5.245 1.00 92.75 174 TYR A O 1
ATOM 1463 N N . PHE A 1 175 ? -3.114 2.202 -7.055 1.00 93.50 175 PHE A N 1
ATOM 1464 C CA . PHE A 1 175 ? -4.128 3.227 -6.863 1.00 93.50 175 PHE A CA 1
ATOM 1465 C C . PHE A 1 175 ? -5.027 3.191 -8.099 1.00 93.50 175 PHE A C 1
ATOM 1467 O O . PHE A 1 175 ? -4.549 3.530 -9.176 1.00 93.50 175 PHE A O 1
ATOM 1474 N N . PRO A 1 176 ? -6.288 2.744 -7.992 1.00 90.44 176 PRO A N 1
ATOM 1475 C CA . PRO A 1 176 ? -7.163 2.605 -9.158 1.00 90.44 176 PRO A CA 1
ATOM 1476 C C . PRO A 1 176 ? -7.508 3.949 -9.809 1.00 90.44 176 PRO A C 1
ATOM 1478 O O . PRO A 1 176 ? -7.804 3.986 -10.996 1.00 90.44 176 PRO A O 1
ATOM 1481 N N . ASP A 1 177 ? -7.434 5.029 -9.033 1.00 92.00 177 ASP A N 1
ATOM 1482 C CA . ASP A 1 177 ? -7.702 6.399 -9.449 1.00 92.00 177 ASP A CA 1
ATOM 1483 C C . ASP A 1 177 ? -6.531 7.282 -8.989 1.00 92.00 177 ASP A C 1
ATOM 1485 O O . ASP A 1 177 ? -6.351 7.560 -7.793 1.00 92.00 177 ASP A O 1
ATOM 1489 N N . ALA A 1 178 ? -5.675 7.661 -9.938 1.00 90.00 178 ALA A N 1
ATOM 1490 C CA . ALA A 1 178 ? -4.497 8.470 -9.662 1.00 90.00 178 ALA A CA 1
ATOM 1491 C C . ALA A 1 178 ? -4.862 9.914 -9.288 1.00 90.00 178 ALA A C 1
ATOM 1493 O O . ALA A 1 178 ? -4.141 10.515 -8.486 1.00 90.00 178 ALA A O 1
ATOM 1494 N N . GLU A 1 179 ? -5.959 10.460 -9.820 1.00 90.75 179 GLU A N 1
ATOM 1495 C CA . GLU A 1 179 ? -6.424 11.818 -9.516 1.00 90.75 179 GLU A CA 1
ATOM 1496 C C . GLU A 1 179 ? -6.865 11.907 -8.060 1.00 90.75 179 GLU A C 1
ATOM 1498 O O . GLU A 1 179 ? -6.324 12.714 -7.299 1.00 90.75 179 GLU A O 1
ATOM 1503 N N . ARG A 1 180 ? -7.723 10.983 -7.619 1.00 90.94 180 ARG A N 1
ATOM 1504 C CA . ARG A 1 180 ? -8.127 10.851 -6.213 1.00 90.94 180 ARG A CA 1
ATOM 1505 C C . ARG A 1 180 ? -6.927 10.694 -5.284 1.00 90.94 180 ARG A C 1
ATOM 1507 O O . ARG A 1 180 ? -6.882 11.264 -4.188 1.00 90.94 180 ARG A O 1
ATOM 1514 N N . PHE A 1 181 ? -5.929 9.915 -5.697 1.00 92.06 181 PHE A N 1
ATOM 1515 C CA . PHE A 1 181 ? -4.701 9.795 -4.924 1.00 92.06 181 PHE A CA 1
ATOM 1516 C C . PHE A 1 181 ? -3.925 11.125 -4.848 1.00 92.06 181 PHE A C 1
ATOM 1518 O O . PHE A 1 181 ? -3.401 11.462 -3.780 1.00 92.06 181 PHE A O 1
ATOM 1525 N N . GLN A 1 182 ? -3.876 11.919 -5.926 1.00 89.81 182 GLN A N 1
ATOM 1526 C CA . GLN A 1 182 ? -3.288 13.265 -5.881 1.00 89.81 182 GLN A CA 1
ATOM 1527 C C . GLN A 1 182 ? -4.088 14.228 -4.992 1.00 89.81 182 GLN A C 1
ATOM 1529 O O . GLN A 1 182 ? -3.474 15.005 -4.257 1.00 89.81 182 GLN A O 1
ATOM 1534 N N . GLU A 1 183 ? -5.421 14.159 -4.988 1.00 88.31 183 GLU A N 1
ATOM 1535 C CA . GLU A 1 183 ? -6.257 14.934 -4.064 1.00 88.31 183 GLU A CA 1
ATOM 1536 C C . GLU A 1 183 ? -5.890 14.619 -2.612 1.00 88.31 183 GLU A C 1
ATOM 1538 O O . GLU A 1 183 ? -5.544 15.519 -1.846 1.00 88.31 183 GLU A O 1
ATOM 1543 N N . TRP A 1 184 ? -5.860 13.336 -2.241 1.00 90.00 184 TRP A N 1
ATOM 1544 C CA . TRP A 1 184 ? -5.417 12.906 -0.914 1.00 90.00 184 TRP A CA 1
ATOM 1545 C C . TRP A 1 184 ? -3.991 13.388 -0.592 1.00 90.00 184 TRP A C 1
ATOM 1547 O O . TRP A 1 184 ? -3.722 13.879 0.508 1.00 90.00 184 TRP A O 1
ATOM 1557 N N . ARG A 1 185 ? -3.070 13.318 -1.560 1.00 88.00 185 ARG A N 1
ATOM 1558 C CA . ARG A 1 185 ? -1.689 13.797 -1.397 1.00 88.00 185 ARG A CA 1
ATOM 1559 C C . ARG A 1 185 ? -1.637 15.297 -1.101 1.00 88.00 185 ARG A C 1
ATOM 1561 O O . ARG A 1 185 ? -0.818 15.721 -0.283 1.00 88.00 185 ARG A O 1
ATOM 1568 N N . SER A 1 186 ? -2.466 16.096 -1.773 1.00 86.38 186 SER A N 1
ATOM 1569 C CA . SER A 1 186 ? -2.524 17.550 -1.582 1.00 86.38 186 SER A CA 1
ATOM 1570 C C . SER A 1 186 ? -2.946 17.926 -0.158 1.00 86.38 186 SER A C 1
ATOM 1572 O O . SER A 1 186 ? -2.330 18.802 0.449 1.00 86.38 186 SER A O 1
ATOM 1574 N N . LEU A 1 187 ? -3.891 17.174 0.416 1.00 82.44 187 LEU A N 1
ATOM 1575 C CA . LEU A 1 187 ? -4.381 17.351 1.784 1.00 82.44 187 LEU A CA 1
ATOM 1576 C C . LEU A 1 187 ? -3.289 17.114 2.834 1.00 82.44 187 LEU A C 1
ATOM 1578 O O . LEU A 1 187 ? -3.243 17.775 3.865 1.00 82.44 187 LEU A O 1
ATOM 1582 N N . ILE A 1 188 ? -2.360 16.195 2.579 1.00 78.12 188 ILE A N 1
ATOM 1583 C CA . ILE A 1 188 ? -1.278 15.909 3.534 1.00 78.12 188 ILE A CA 1
ATOM 1584 C C . ILE A 1 188 ? -0.151 16.926 3.457 1.00 78.12 188 ILE A C 1
ATOM 1586 O O . ILE A 1 188 ? 0.498 17.182 4.469 1.00 78.12 188 ILE A O 1
ATOM 1590 N N . LYS A 1 189 ? 0.085 17.513 2.282 1.00 69.94 189 LYS A N 1
ATOM 1591 C CA . LYS A 1 189 ? 1.078 18.582 2.129 1.00 69.94 189 LYS A CA 1
ATOM 1592 C C . LYS A 1 189 ? 0.641 19.885 2.798 1.00 69.94 189 LYS A C 1
ATOM 1594 O O . LYS A 1 189 ? 1.508 20.626 3.232 1.00 69.94 189 LYS A O 1
ATOM 1599 N N . SER A 1 190 ? -0.662 20.155 2.889 1.00 61.59 190 SER A N 1
ATOM 1600 C CA . SER A 1 190 ? -1.199 21.357 3.544 1.00 61.59 190 SER A CA 1
ATOM 1601 C C . SER A 1 190 ? -1.289 21.255 5.073 1.00 61.59 190 SER A C 1
ATOM 1603 O O . SER A 1 190 ? -1.575 22.249 5.731 1.00 61.59 190 SER A O 1
ATOM 1605 N N . GLY A 1 191 ? -1.073 20.063 5.641 1.00 54.56 191 GLY A N 1
ATOM 1606 C CA . GLY A 1 191 ? -1.135 19.797 7.082 1.00 54.56 191 GLY A CA 1
ATOM 1607 C C . GLY A 1 191 ? 0.224 19.710 7.786 1.00 54.56 191 GLY A C 1
ATOM 1608 O O . GLY A 1 191 ? 0.275 19.146 8.881 1.00 54.56 191 GLY A O 1
ATOM 1609 N N . VAL A 1 192 ? 1.302 20.184 7.148 1.00 44.19 192 VAL A N 1
ATOM 1610 C CA . VAL A 1 192 ? 2.663 20.311 7.706 1.00 44.19 192 VAL A CA 1
ATOM 1611 C C . VAL A 1 192 ? 3.067 21.775 7.696 1.00 44.19 192 VAL A C 1
ATOM 1613 O O . VAL A 1 192 ? 2.828 22.423 6.655 1.00 44.19 192 VAL A O 1
#

pLDDT: mean 84.51, std 13.35, range [40.75, 97.75]

Sequence (192 aa):
MINYFKKLFSGYATARRQVSGVICRYQYAGKPVFFDPMLMLREFLHRSSTESVQKEPVTGFEEEINQFFVTPIQDVEPSVICTCEYQGRELKVFRFSLKEGTFPLSIYRFYWGGELLGQFRRKYDYGSQVSDLYEELYSKYPIQQQEKWTKLLVNTQTGGLIFLEKFGHSQLWYFPDAERFQEWRSLIKSGV

Radius of gyration: 17.79 Å; chains: 1; bounding box: 40×42×58 Å

Organism: NCBI:txid475299

Foldseek 3Di:
DVQVVVCVPPQWHWDWDQDPNWIKIKTAHDDDDDDDPVVVLVVVVVVCPDPLEAEDQDAPCCVVVVVVVVPCCVPPAFRMWMWTDDPNKIWIKGWGWDDDVHWIKIKIFIDINRHTFKMKIWTQPQCPVVVVVVVVCVVPDVDDDDPDRFWYWYQYPQQKIWIWGRDSTTMIMIGSHVVSNVVVVVSVVVVD

Secondary structure (DSSP, 8-state):
-HHHHHHHHHS-EEEEEEETTEEEEEEESSS-----HHHHHHHHHHHTTSTT-EEE--TT-HHHHHHHH----TT---SEEEEEEETTEEEEEEEEEEEETTEEEEEEEEEETTEEEEEEEEE-STTHHHHHHHHHHHHHS-----TT--EEEEE-TTS-EEEEEEESEEEEEEES-HHHHHHHHHHHHTT-